Protein AF-A0A2G9U1S1-F1 (afdb_monomer_lite)

Sequence (295 aa):
YRGLELTNGLRVLLVSDPTTDRAAAAMDVNVGSLMDPWEIQGLAHFCEHMLFLGTEKYPLENEFYKVQTIESELSKYLNDDTWRLMQVMRYLSKPGHDYGKFNIGSKKCLLDDGRRTGNELRQALLEFHNNWYSSNVMSLCIVGPESLDVMESLLKASDFGNIEDKGVERKEWLESPYGKEQLGKRVEVVPVEDARKLIVIFPIPDLWAEYKSSPLRYIYRIMEIVRMLTPQNMFYIVLAKKYTGQEGNILEPVYGTEVRIRDIEDDALTEDVSNAELAGLYCDITGTDSGVVLE

Structure (mmCIF, N/CA/C/O backbone):
data_AF-A0A2G9U1S1-F1
#
_entry.id   AF-A0A2G9U1S1-F1
#
loop_
_atom_site.group_PDB
_atom_site.id
_atom_site.type_symbol
_atom_site.label_atom_id
_atom_site.label_alt_id
_atom_site.label_comp_id
_atom_site.label_asym_id
_atom_site.label_entity_id
_atom_site.label_seq_id
_atom_site.pdbx_PDB_ins_code
_atom_site.Cartn_x
_atom_site.Cartn_y
_atom_site.Cartn_z
_atom_site.occupancy
_atom_site.B_iso_or_equiv
_atom_site.auth_seq_id
_atom_site.auth_comp_id
_atom_site.auth_asym_id
_atom_site.auth_atom_id
_atom_site.pdbx_PDB_model_num
ATOM 1 N N . TYR A 1 1 ? 1.310 -0.111 -29.066 1.00 97.75 1 TYR A N 1
ATOM 2 C CA . TYR A 1 1 ? 1.600 -0.860 -27.829 1.00 97.75 1 TYR A CA 1
ATOM 3 C C . TYR A 1 1 ? 2.279 -2.178 -28.161 1.00 97.75 1 TYR A C 1
ATOM 5 O O . TYR A 1 1 ? 1.935 -2.769 -29.181 1.00 97.75 1 TYR A O 1
ATOM 13 N N . ARG A 1 2 ? 3.206 -2.643 -27.317 1.00 98.44 2 ARG A N 1
ATOM 14 C CA . ARG A 1 2 ? 3.807 -3.987 -27.372 1.00 98.44 2 ARG A CA 1
ATOM 15 C C . ARG A 1 2 ? 4.046 -4.486 -25.946 1.00 98.44 2 ARG A C 1
ATOM 17 O O . ARG A 1 2 ? 4.718 -3.802 -25.184 1.00 98.44 2 ARG A O 1
ATOM 24 N N . GLY A 1 3 ? 3.472 -5.634 -25.594 1.00 98.31 3 GLY A N 1
ATOM 25 C CA . GLY A 1 3 ? 3.750 -6.323 -24.332 1.00 98.31 3 GLY A CA 1
ATOM 26 C C . GLY A 1 3 ? 4.882 -7.330 -24.518 1.00 98.31 3 GLY A C 1
ATOM 27 O O . GLY A 1 3 ? 4.909 -8.017 -25.539 1.00 98.31 3 GLY A O 1
ATOM 28 N N . LEU A 1 4 ? 5.807 -7.389 -23.565 1.00 97.06 4 LEU A N 1
ATOM 29 C CA . LEU A 1 4 ? 6.979 -8.262 -23.574 1.00 97.06 4 LEU A CA 1
ATOM 30 C C . LEU A 1 4 ? 7.186 -8.870 -22.183 1.00 97.06 4 LEU A C 1
ATOM 32 O O . LEU A 1 4 ? 6.806 -8.276 -21.175 1.00 97.06 4 LEU A O 1
ATOM 36 N N . GLU A 1 5 ? 7.848 -10.017 -22.137 1.00 97.81 5 GLU A N 1
ATOM 37 C CA . GLU A 1 5 ? 8.425 -10.581 -20.919 1.00 97.81 5 GLU A CA 1
ATOM 38 C C . GLU A 1 5 ? 9.903 -10.851 -21.204 1.00 97.81 5 GLU A C 1
ATOM 40 O O . GLU A 1 5 ? 10.241 -11.486 -22.208 1.00 97.81 5 GLU A O 1
ATOM 45 N N . LEU A 1 6 ? 10.789 -10.278 -20.391 1.00 97.56 6 LEU A N 1
ATOM 46 C CA . LEU A 1 6 ? 12.227 -10.493 -20.521 1.00 97.56 6 LEU A CA 1
ATOM 47 C C . LEU A 1 6 ? 12.612 -11.879 -19.987 1.00 97.56 6 LEU A C 1
ATOM 49 O O . LEU A 1 6 ? 11.860 -12.517 -19.257 1.00 97.56 6 LEU A O 1
ATOM 53 N N . THR A 1 7 ? 13.821 -12.344 -20.306 1.00 96.38 7 THR A N 1
ATOM 54 C CA . THR A 1 7 ? 14.308 -13.664 -19.861 1.00 96.38 7 THR A CA 1
ATOM 55 C C . THR A 1 7 ? 14.447 -13.795 -18.343 1.00 96.38 7 THR A C 1
ATOM 57 O O . THR A 1 7 ? 14.524 -14.913 -17.851 1.00 96.38 7 THR A O 1
ATOM 60 N N . ASN A 1 8 ? 14.486 -12.677 -17.613 1.00 97.25 8 ASN A N 1
ATOM 61 C CA . ASN A 1 8 ? 14.469 -12.620 -16.149 1.00 97.25 8 ASN A CA 1
ATOM 62 C C . ASN A 1 8 ? 13.042 -12.480 -15.568 1.00 97.25 8 ASN A C 1
ATOM 64 O O . ASN A 1 8 ? 12.892 -12.117 -14.408 1.00 97.25 8 ASN A O 1
ATOM 68 N N . GLY A 1 9 ? 11.983 -12.677 -16.358 1.00 97.12 9 GLY A N 1
ATOM 69 C CA . GLY A 1 9 ? 10.591 -12.598 -15.892 1.00 97.12 9 GLY A CA 1
ATOM 70 C C . GLY A 1 9 ? 10.036 -11.178 -15.712 1.00 97.12 9 GLY A C 1
ATOM 71 O O . GLY A 1 9 ? 8.874 -11.018 -15.336 1.00 97.12 9 GLY A O 1
ATOM 72 N N . LEU A 1 10 ? 10.819 -10.128 -16.006 1.00 98.38 10 LEU A N 1
ATOM 73 C CA . LEU A 1 10 ? 10.326 -8.749 -15.978 1.00 98.38 10 LEU A CA 1
ATOM 74 C C . LEU A 1 10 ? 9.274 -8.538 -17.075 1.00 98.38 10 LEU A C 1
ATOM 76 O O . LEU A 1 10 ? 9.559 -8.679 -18.269 1.00 98.38 10 LEU A O 1
ATOM 80 N N . ARG A 1 11 ? 8.070 -8.124 -16.673 1.00 98.56 11 ARG A N 1
ATOM 81 C CA . ARG A 1 11 ? 6.969 -7.795 -17.590 1.00 98.56 11 ARG A CA 1
ATOM 82 C C . ARG A 1 11 ? 7.106 -6.356 -18.070 1.00 98.56 11 ARG A C 1
ATOM 84 O O . ARG A 1 11 ? 7.259 -5.453 -17.252 1.00 98.56 11 ARG A O 1
ATOM 91 N N . VAL A 1 12 ? 7.020 -6.123 -19.378 1.00 98.69 12 VAL A N 1
ATOM 92 C CA . VAL A 1 12 ? 7.226 -4.799 -19.981 1.00 98.69 12 VAL A CA 1
ATOM 93 C C . VAL A 1 12 ? 6.077 -4.417 -20.914 1.00 98.69 12 VAL A C 1
ATOM 95 O O . VAL A 1 12 ? 5.626 -5.226 -21.724 1.00 98.69 12 VAL A O 1
ATOM 98 N N . LEU A 1 13 ? 5.637 -3.161 -20.849 1.00 98.75 13 LEU A N 1
ATOM 99 C CA . LEU A 1 13 ? 4.731 -2.538 -21.810 1.00 98.75 13 LEU A CA 1
ATOM 100 C C . LEU A 1 13 ? 5.435 -1.374 -22.518 1.00 98.75 13 LEU A C 1
ATOM 102 O O . LEU A 1 13 ? 5.817 -0.392 -21.891 1.00 98.75 13 LEU A O 1
ATOM 106 N N . LEU A 1 14 ? 5.565 -1.466 -23.840 1.00 98.75 14 LEU A N 1
ATOM 107 C CA . LEU A 1 14 ? 6.070 -0.389 -24.690 1.00 98.75 14 LEU A CA 1
ATOM 108 C C . LEU A 1 14 ? 4.909 0.360 -25.350 1.00 98.75 14 LEU A C 1
ATOM 110 O O . LEU A 1 14 ? 4.017 -0.250 -25.959 1.00 98.75 14 LEU A O 1
ATOM 114 N N . VAL A 1 15 ? 4.945 1.686 -25.283 1.00 98.62 15 VAL A N 1
ATOM 115 C CA . VAL A 1 15 ? 3.925 2.594 -25.811 1.00 98.62 15 VAL A CA 1
ATOM 116 C C . VAL A 1 15 ? 4.583 3.599 -26.756 1.00 98.62 15 VAL A C 1
ATOM 118 O O . VAL A 1 15 ? 5.160 4.591 -26.329 1.00 98.62 15 VAL A O 1
ATOM 121 N N . SER A 1 16 ? 4.478 3.334 -28.058 1.00 98.56 16 SER A N 1
ATOM 122 C CA . SER A 1 16 ? 4.864 4.286 -29.101 1.00 98.56 16 SER A CA 1
ATOM 123 C C . SER A 1 16 ? 3.742 5.303 -29.296 1.00 98.56 16 SER A C 1
ATOM 125 O O . SER A 1 16 ? 2.638 4.927 -29.700 1.00 98.56 16 SER A O 1
ATOM 127 N N . ASP A 1 17 ? 4.039 6.562 -28.994 1.00 98.25 17 ASP A N 1
ATOM 128 C CA . ASP A 1 17 ? 3.196 7.726 -29.249 1.00 98.25 17 ASP A CA 1
ATOM 129 C C . ASP A 1 17 ? 4.019 8.780 -30.006 1.00 98.25 17 ASP A C 1
ATOM 131 O O . ASP A 1 17 ? 4.659 9.623 -29.379 1.00 98.25 17 ASP A O 1
ATOM 135 N N . PRO A 1 18 ? 4.009 8.774 -31.354 1.00 97.81 18 PRO A N 1
ATOM 136 C CA . PRO A 1 18 ? 4.788 9.713 -32.167 1.00 97.81 18 PRO A CA 1
ATOM 137 C C . PRO A 1 18 ? 4.438 11.193 -31.964 1.00 97.81 18 PRO A C 1
ATOM 139 O O . PRO A 1 18 ? 5.132 12.054 -32.499 1.00 97.81 18 PRO A O 1
ATOM 142 N N . THR A 1 19 ? 3.343 11.492 -31.258 1.00 98.00 19 THR A N 1
ATOM 143 C CA . THR A 1 19 ? 2.889 12.858 -30.979 1.00 98.00 19 THR A CA 1
ATOM 144 C C . THR A 1 19 ? 3.286 13.357 -29.593 1.00 98.00 19 THR A C 1
ATOM 146 O O . THR A 1 19 ? 3.059 14.527 -29.298 1.00 98.00 19 THR A O 1
ATOM 149 N N . THR A 1 20 ? 3.885 12.509 -28.747 1.00 97.06 20 THR A N 1
ATOM 150 C CA . THR A 1 20 ? 4.312 12.929 -27.410 1.00 97.06 20 THR A CA 1
ATOM 151 C C . THR A 1 20 ? 5.531 13.848 -27.463 1.00 97.06 20 THR A C 1
ATOM 153 O O . THR A 1 20 ? 6.541 13.544 -28.098 1.00 97.06 20 THR A O 1
ATOM 156 N N . ASP A 1 21 ? 5.476 14.939 -26.701 1.00 96.88 21 ASP A N 1
ATOM 157 C CA . ASP A 1 21 ? 6.618 15.836 -26.493 1.00 96.88 21 ASP A CA 1
ATOM 158 C C . ASP A 1 21 ? 7.601 15.303 -25.435 1.00 96.88 21 ASP A C 1
ATOM 160 O O . ASP A 1 21 ? 8.701 15.836 -25.267 1.00 96.88 21 ASP A O 1
ATOM 164 N N . ARG A 1 22 ? 7.201 14.284 -24.658 1.00 96.62 22 ARG A N 1
ATOM 165 C CA . ARG A 1 22 ? 7.998 13.722 -23.559 1.00 96.62 22 ARG A CA 1
ATOM 166 C C . ARG A 1 22 ? 7.936 12.201 -23.546 1.00 96.62 22 ARG A C 1
ATOM 168 O O . ARG A 1 22 ? 6.857 11.612 -23.592 1.00 96.62 22 ARG A O 1
ATOM 175 N N . ALA A 1 23 ? 9.100 11.577 -23.408 1.00 97.38 23 ALA A N 1
ATOM 176 C CA . ALA A 1 23 ? 9.195 10.174 -23.035 1.00 97.38 23 ALA A CA 1
ATOM 177 C C . ALA A 1 23 ? 9.054 10.016 -21.512 1.00 97.38 23 ALA A C 1
ATOM 179 O O . ALA A 1 23 ? 9.398 10.921 -20.747 1.00 97.38 23 ALA A O 1
ATOM 180 N N . ALA A 1 24 ? 8.558 8.862 -21.074 1.00 97.94 24 ALA A N 1
ATOM 181 C CA . ALA A 1 24 ? 8.406 8.517 -19.668 1.00 97.94 24 ALA A CA 1
ATOM 182 C C . ALA A 1 24 ? 8.622 7.017 -19.455 1.00 97.94 24 ALA A C 1
ATOM 184 O O . ALA A 1 24 ? 8.356 6.206 -20.342 1.00 97.94 24 ALA A O 1
ATOM 185 N N . ALA A 1 25 ? 9.066 6.646 -18.258 1.00 97.06 25 ALA A N 1
ATOM 186 C CA . ALA A 1 25 ? 9.123 5.261 -17.824 1.00 97.06 25 ALA A CA 1
ATOM 187 C C . ALA A 1 25 ? 8.639 5.148 -16.377 1.00 97.06 25 ALA A C 1
ATOM 189 O O . ALA A 1 25 ? 8.859 6.057 -15.578 1.00 97.06 25 ALA A O 1
ATOM 190 N N . ALA A 1 26 ? 7.991 4.034 -16.052 1.00 98.00 26 ALA A N 1
ATOM 191 C CA . ALA A 1 26 ? 7.550 3.709 -14.702 1.00 98.00 26 ALA A CA 1
ATOM 192 C C . ALA A 1 26 ? 7.841 2.236 -14.412 1.00 98.00 26 ALA A C 1
ATOM 194 O O . ALA A 1 26 ? 7.504 1.375 -15.225 1.00 98.00 26 ALA A O 1
ATOM 195 N N . MET A 1 27 ? 8.461 1.966 -13.266 1.00 97.31 27 MET A N 1
ATOM 196 C CA . MET A 1 27 ? 8.686 0.620 -12.748 1.00 97.31 27 MET A CA 1
ATOM 197 C C . MET A 1 27 ? 7.819 0.433 -11.508 1.00 97.31 27 MET A C 1
ATOM 199 O O . MET A 1 27 ? 7.875 1.246 -10.591 1.00 97.31 27 MET A O 1
ATOM 203 N N . ASP A 1 28 ? 7.053 -0.644 -11.494 1.00 97.81 28 ASP A N 1
ATOM 204 C CA . ASP A 1 28 ? 6.314 -1.130 -10.338 1.00 97.81 28 ASP A CA 1
ATOM 205 C C . ASP A 1 28 ? 7.032 -2.355 -9.769 1.00 97.81 28 ASP A C 1
ATOM 207 O O . ASP A 1 28 ? 7.461 -3.230 -10.526 1.00 97.81 28 ASP A O 1
ATOM 211 N N . VAL A 1 29 ? 7.157 -2.415 -8.446 1.00 96.62 29 VAL A N 1
ATOM 212 C CA . VAL A 1 29 ? 7.606 -3.602 -7.716 1.00 96.62 29 VAL A CA 1
ATOM 213 C C . VAL A 1 29 ? 6.425 -4.037 -6.867 1.00 96.62 29 VAL A C 1
ATOM 215 O O . VAL A 1 29 ? 5.983 -3.270 -6.017 1.00 96.62 29 VAL A O 1
ATOM 218 N N . ASN A 1 30 ? 5.910 -5.250 -7.072 1.00 95.12 30 ASN A N 1
ATOM 219 C CA . ASN A 1 30 ? 4.732 -5.739 -6.353 1.00 95.12 30 ASN A CA 1
ATOM 220 C C . ASN A 1 30 ? 5.075 -6.185 -4.915 1.00 95.12 30 ASN A C 1
ATOM 222 O O . ASN A 1 30 ? 4.904 -7.348 -4.543 1.00 95.12 30 ASN A O 1
ATOM 226 N N . VAL A 1 31 ? 5.636 -5.252 -4.145 1.00 93.94 31 VAL A N 1
ATOM 227 C CA . VAL A 1 31 ? 6.036 -5.336 -2.741 1.00 93.94 31 VAL A CA 1
ATOM 228 C C . VAL A 1 31 ? 5.862 -3.944 -2.136 1.00 93.94 31 VAL A C 1
ATOM 230 O O . VAL A 1 31 ? 6.283 -2.952 -2.720 1.00 93.94 31 VAL A O 1
ATOM 233 N N . GLY A 1 32 ? 5.293 -3.868 -0.935 1.00 93.94 32 GLY A N 1
ATOM 234 C CA . GLY A 1 32 ? 5.107 -2.603 -0.227 1.00 93.94 32 GLY A CA 1
ATOM 235 C C . GLY A 1 32 ? 5.190 -2.757 1.287 1.00 93.94 32 GLY A C 1
ATOM 236 O O . GLY A 1 32 ? 5.717 -3.743 1.800 1.00 93.94 32 GLY A O 1
ATOM 237 N N . SER A 1 33 ? 4.619 -1.791 2.001 1.00 94.12 33 SER A N 1
ATOM 238 C CA . SER A 1 33 ? 4.678 -1.681 3.468 1.00 94.12 33 SER A CA 1
ATOM 239 C C . SER A 1 33 ? 4.096 -2.871 4.236 1.00 94.12 33 SER A C 1
ATOM 241 O O . SER A 1 33 ? 4.505 -3.140 5.363 1.00 94.12 33 SER A O 1
ATOM 243 N N . LEU A 1 34 ? 3.190 -3.654 3.640 1.00 93.94 34 LEU A N 1
ATOM 244 C CA . LEU A 1 34 ? 2.709 -4.894 4.264 1.00 93.94 34 LEU A CA 1
ATOM 245 C C . LEU A 1 34 ? 3.839 -5.921 4.469 1.00 93.94 34 LEU A C 1
ATOM 247 O O . LEU A 1 34 ? 3.743 -6.774 5.354 1.00 93.94 34 LEU A O 1
ATOM 251 N N . MET A 1 35 ? 4.928 -5.808 3.703 1.00 94.19 35 MET A N 1
ATOM 252 C CA . MET A 1 35 ? 6.120 -6.653 3.807 1.00 94.19 35 MET A CA 1
ATOM 253 C C . MET A 1 35 ? 7.186 -6.084 4.747 1.00 94.19 35 MET A C 1
ATOM 255 O O . MET A 1 35 ? 8.230 -6.714 4.926 1.00 94.19 35 MET A O 1
ATOM 259 N N . ASP A 1 36 ? 6.931 -4.935 5.379 1.00 93.94 36 ASP A N 1
ATOM 260 C CA . ASP A 1 36 ? 7.837 -4.381 6.381 1.00 93.94 36 ASP A CA 1
ATOM 261 C C . ASP A 1 36 ? 7.988 -5.348 7.566 1.00 93.94 36 ASP A C 1
ATOM 263 O O . ASP A 1 36 ? 7.000 -5.949 8.008 1.00 93.94 36 ASP A O 1
ATOM 267 N N . PRO A 1 37 ? 9.195 -5.506 8.130 1.00 92.62 37 PRO A N 1
ATOM 268 C CA . PRO A 1 37 ? 9.363 -6.162 9.421 1.00 92.62 37 PRO A CA 1
ATOM 269 C C . PRO A 1 37 ? 8.537 -5.449 10.499 1.00 92.62 37 PRO A C 1
ATOM 271 O O . PRO A 1 37 ? 8.472 -4.219 10.526 1.00 92.62 37 PRO A O 1
ATOM 274 N N . TRP A 1 38 ? 7.928 -6.198 11.423 1.00 90.56 38 TRP A N 1
ATOM 275 C CA . TRP A 1 38 ? 7.133 -5.604 12.510 1.00 90.56 38 TRP A CA 1
ATOM 276 C C . TRP A 1 38 ? 7.969 -4.685 13.407 1.00 90.56 38 TRP A C 1
ATOM 278 O O . TRP A 1 38 ? 7.441 -3.729 13.971 1.00 90.56 38 TRP A O 1
ATOM 288 N N . GLU A 1 39 ? 9.270 -4.956 13.489 1.00 89.00 39 GLU A N 1
ATOM 289 C CA . GLU A 1 39 ? 10.269 -4.213 14.249 1.00 89.00 39 GLU A CA 1
ATOM 290 C C . GLU A 1 39 ? 10.768 -2.949 13.528 1.00 89.00 39 GLU A C 1
ATOM 292 O O . GLU A 1 39 ? 11.461 -2.143 14.145 1.00 89.00 39 GLU A O 1
ATOM 297 N N . ILE A 1 40 ? 10.469 -2.781 12.230 1.00 90.31 40 ILE A N 1
ATOM 298 C CA . ILE A 1 40 ? 10.877 -1.616 11.427 1.00 90.31 40 ILE A CA 1
ATOM 299 C C . ILE A 1 40 ? 9.781 -1.239 10.421 1.00 90.31 40 ILE A C 1
ATOM 301 O O . ILE A 1 40 ? 9.884 -1.464 9.213 1.00 90.31 40 ILE A O 1
ATOM 305 N N . GLN A 1 41 ? 8.712 -0.643 10.921 1.00 92.25 41 GLN A N 1
ATOM 306 C CA . GLN A 1 41 ? 7.609 -0.207 10.068 1.00 92.25 41 GLN A CA 1
ATOM 307 C C . GLN A 1 41 ? 7.985 1.068 9.290 1.00 92.25 41 GLN A C 1
ATOM 309 O O . GLN A 1 41 ? 8.606 1.982 9.845 1.00 92.25 41 GLN A O 1
ATOM 314 N N . GLY A 1 42 ? 7.635 1.112 8.002 1.00 92.62 42 GLY A N 1
ATOM 315 C CA . GLY A 1 42 ? 8.015 2.158 7.049 1.00 92.62 42 GLY A CA 1
ATOM 316 C C . GLY A 1 42 ? 9.306 1.884 6.274 1.00 92.62 42 GLY A C 1
ATOM 317 O O . GLY A 1 42 ? 9.833 2.792 5.629 1.00 92.62 42 GLY A O 1
ATOM 318 N N . LEU A 1 43 ? 9.851 0.663 6.330 1.00 93.25 43 LEU A N 1
ATOM 319 C CA . LEU A 1 43 ? 11.106 0.323 5.655 1.00 93.25 43 LEU A CA 1
ATOM 320 C C . LEU A 1 43 ? 10.965 0.319 4.128 1.00 93.25 43 LEU A C 1
ATOM 322 O O . LEU A 1 43 ? 11.869 0.799 3.449 1.00 93.25 43 LEU A O 1
ATOM 326 N N . ALA A 1 44 ? 9.843 -0.161 3.587 1.00 95.00 44 ALA A N 1
ATOM 327 C CA . ALA A 1 44 ? 9.543 -0.119 2.158 1.00 95.00 44 ALA A CA 1
ATOM 328 C C . ALA A 1 44 ? 9.516 1.323 1.636 1.00 95.00 44 ALA A C 1
ATOM 330 O O . ALA A 1 44 ? 10.181 1.641 0.650 1.00 95.00 44 ALA A O 1
ATOM 331 N N . HIS A 1 45 ? 8.812 2.204 2.350 1.00 94.19 45 HIS A N 1
ATOM 332 C CA . HIS A 1 45 ? 8.749 3.629 2.035 1.00 94.19 45 HIS A CA 1
ATOM 333 C C . HIS A 1 45 ? 10.133 4.286 2.158 1.00 94.19 45 HIS A C 1
ATOM 335 O O . HIS A 1 45 ? 10.571 5.012 1.269 1.00 94.19 45 HIS A O 1
ATOM 341 N N . PHE A 1 46 ? 10.900 3.970 3.205 1.00 92.06 46 PHE A N 1
ATOM 342 C CA . PHE A 1 46 ? 12.268 4.476 3.323 1.00 92.06 46 PHE A CA 1
ATOM 343 C C . PHE A 1 46 ? 13.182 3.971 2.199 1.00 92.06 46 PHE A C 1
ATOM 345 O O . PHE A 1 46 ? 13.991 4.740 1.681 1.00 92.06 46 PHE A O 1
ATOM 352 N N . CYS A 1 47 ? 13.032 2.710 1.783 1.00 93.44 47 CYS A N 1
ATOM 353 C CA . CYS A 1 47 ? 13.766 2.120 0.668 1.00 93.44 47 CYS A CA 1
ATOM 354 C C . CYS A 1 47 ? 13.495 2.873 -0.638 1.00 93.44 47 CYS A C 1
ATOM 356 O O . CYS A 1 47 ? 14.457 3.253 -1.304 1.00 93.44 47 CYS A O 1
ATOM 358 N N . GLU A 1 48 ? 12.232 3.189 -0.942 1.00 93.38 48 GLU A N 1
ATOM 359 C CA . GLU A 1 48 ? 11.849 4.023 -2.090 1.00 93.38 48 GLU A CA 1
ATOM 360 C C . GLU A 1 48 ? 12.640 5.342 -2.113 1.00 93.38 48 GLU A C 1
ATOM 362 O O . GLU A 1 48 ? 13.303 5.661 -3.102 1.00 93.38 48 GLU A O 1
ATOM 367 N N . HIS A 1 49 ? 12.673 6.073 -0.993 1.00 90.25 49 HIS A N 1
ATOM 368 C CA . HIS A 1 49 ? 13.431 7.326 -0.881 1.00 90.25 49 HIS A CA 1
ATOM 369 C C . HIS A 1 49 ? 14.939 7.146 -1.093 1.00 90.25 49 HIS A C 1
ATOM 371 O O . HIS A 1 49 ? 15.606 8.078 -1.570 1.00 90.25 49 HIS A O 1
ATOM 377 N N . MET A 1 50 ? 15.500 6.000 -0.691 1.00 89.38 50 MET A N 1
ATOM 378 C CA . MET A 1 50 ? 16.935 5.721 -0.810 1.00 89.38 50 MET A CA 1
ATOM 379 C C . MET A 1 50 ? 17.355 5.411 -2.246 1.00 89.38 50 MET A C 1
ATOM 381 O O . MET A 1 50 ? 18.482 5.735 -2.611 1.00 89.38 50 MET A O 1
ATOM 385 N N . LEU A 1 51 ? 16.467 4.869 -3.086 1.00 90.56 51 LEU A N 1
ATOM 386 C CA . LEU A 1 51 ? 16.780 4.571 -4.493 1.00 90.56 51 LEU A CA 1
ATOM 387 C C . LEU A 1 51 ? 17.144 5.824 -5.307 1.00 90.56 51 LEU A C 1
ATOM 389 O O . LEU A 1 51 ? 17.850 5.735 -6.309 1.00 90.56 51 LEU A O 1
ATOM 393 N N . PHE A 1 52 ? 16.725 7.007 -4.850 1.00 88.50 52 PHE A N 1
ATOM 394 C CA . PHE A 1 52 ? 17.052 8.294 -5.470 1.00 88.50 52 PHE A CA 1
ATOM 395 C C . PHE A 1 52 ? 18.356 8.927 -4.959 1.00 88.50 52 PHE A C 1
ATOM 397 O O . PHE A 1 52 ? 18.683 10.044 -5.356 1.00 88.50 52 PHE A O 1
ATOM 404 N N . LEU A 1 53 ? 19.093 8.263 -4.062 1.00 86.50 53 LEU A N 1
ATOM 405 C CA . LEU A 1 53 ? 20.320 8.794 -3.450 1.00 86.50 53 LEU A CA 1
ATOM 406 C C . LEU A 1 53 ? 21.615 8.253 -4.060 1.00 86.50 53 LEU A C 1
ATOM 408 O O . LEU A 1 53 ? 22.686 8.367 -3.472 1.00 86.50 53 LEU A O 1
ATOM 412 N N . GLY A 1 54 ? 21.524 7.736 -5.278 1.00 85.31 54 GLY A N 1
ATOM 413 C CA . GLY A 1 54 ? 22.669 7.272 -6.039 1.00 85.31 54 GLY A CA 1
ATOM 414 C C . GLY A 1 54 ? 22.755 5.755 -6.091 1.00 85.31 54 GLY A C 1
ATOM 415 O O . GLY A 1 54 ? 22.158 5.020 -5.310 1.00 85.31 54 GLY A O 1
ATOM 416 N N . THR A 1 55 ? 23.503 5.296 -7.080 1.00 89.31 55 THR A N 1
ATOM 417 C CA . THR A 1 55 ? 23.748 3.883 -7.372 1.00 89.31 55 THR A CA 1
ATOM 418 C C . THR A 1 55 ? 25.245 3.676 -7.560 1.00 89.31 55 THR A C 1
ATOM 420 O O . THR A 1 55 ? 25.993 4.645 -7.661 1.00 89.31 55 THR A O 1
ATOM 423 N N . GLU A 1 56 ? 25.703 2.430 -7.670 1.00 88.44 56 GLU A N 1
ATOM 424 C CA . GLU A 1 56 ? 27.112 2.148 -7.982 1.00 88.44 56 GLU A CA 1
ATOM 425 C C . GLU A 1 56 ? 27.562 2.812 -9.299 1.00 88.44 56 GLU A C 1
ATOM 427 O O . GLU A 1 56 ? 28.644 3.388 -9.374 1.00 88.44 56 GLU A O 1
ATOM 432 N N . LYS A 1 57 ? 26.698 2.797 -10.325 1.00 88.81 57 LYS A N 1
ATOM 433 C CA . LYS A 1 57 ? 26.962 3.403 -11.642 1.00 88.81 57 LYS A CA 1
ATOM 434 C C . LYS A 1 57 ? 26.864 4.934 -11.628 1.00 88.81 57 LYS A C 1
ATOM 436 O O . LYS A 1 57 ? 27.539 5.596 -12.413 1.00 88.81 57 LYS A O 1
ATOM 441 N N . TYR A 1 58 ? 26.026 5.487 -10.752 1.00 87.25 58 TYR A N 1
ATOM 442 C CA . TYR A 1 58 ? 25.775 6.923 -10.619 1.00 87.25 58 TYR A CA 1
ATOM 443 C C . TYR A 1 58 ? 25.789 7.325 -9.136 1.00 87.25 58 TYR A C 1
ATOM 445 O O . TYR A 1 58 ? 24.717 7.504 -8.546 1.00 87.25 58 TYR A O 1
ATOM 453 N N . PRO A 1 59 ? 26.972 7.420 -8.503 1.00 85.81 59 PRO A N 1
ATOM 454 C CA . PRO A 1 59 ? 27.070 7.790 -7.097 1.00 85.81 59 PRO A CA 1
ATOM 455 C C . PRO A 1 59 ? 26.689 9.264 -6.909 1.00 85.81 59 PRO A C 1
ATOM 457 O O . PRO A 1 59 ? 27.047 10.114 -7.725 1.00 85.81 59 PRO A O 1
ATOM 460 N N . LEU A 1 60 ? 25.974 9.574 -5.827 1.00 80.06 60 LEU A N 1
ATOM 461 C CA . LEU A 1 60 ? 25.683 10.947 -5.415 1.00 80.06 60 LEU A CA 1
ATOM 462 C C . LEU A 1 60 ? 26.376 11.234 -4.081 1.00 80.06 60 LEU A C 1
ATOM 464 O O . LEU A 1 60 ? 26.214 10.496 -3.114 1.00 80.06 60 LEU A O 1
ATOM 468 N N . GLU A 1 61 ? 27.127 12.331 -4.018 1.00 55.81 61 GLU A N 1
ATOM 469 C CA . GLU A 1 61 ? 27.731 12.833 -2.782 1.00 55.81 61 GLU A CA 1
ATOM 470 C C . GLU A 1 61 ? 26.709 13.698 -2.031 1.00 55.81 61 GLU A C 1
ATOM 472 O O . GLU A 1 61 ? 26.695 14.916 -2.171 1.00 55.81 61 GLU A O 1
ATOM 477 N N . ASN A 1 62 ? 25.798 13.073 -1.283 1.00 56.12 62 ASN A N 1
ATOM 478 C CA . ASN A 1 62 ? 25.065 13.715 -0.184 1.00 56.12 62 ASN A CA 1
ATOM 479 C C . ASN A 1 62 ? 24.476 12.629 0.719 1.00 56.12 62 ASN A C 1
ATOM 481 O O . ASN A 1 62 ? 23.299 12.269 0.637 1.00 56.12 62 ASN A O 1
ATOM 485 N N . GLU A 1 63 ? 25.336 12.077 1.570 1.00 52.00 63 GLU A N 1
ATOM 486 C CA . GLU A 1 63 ? 24.924 11.153 2.615 1.00 52.00 63 GLU A CA 1
ATOM 487 C C . GLU A 1 63 ? 24.319 11.921 3.802 1.00 52.00 63 GLU A C 1
ATOM 489 O O . GLU A 1 63 ? 24.853 12.935 4.244 1.00 52.00 63 GLU A O 1
ATOM 494 N N . PHE A 1 64 ? 23.232 11.364 4.343 1.00 53.72 64 PHE A N 1
ATOM 495 C CA . PHE A 1 64 ? 22.528 11.752 5.573 1.00 53.72 64 PHE A CA 1
ATOM 496 C C . PHE A 1 64 ? 21.674 13.031 5.536 1.00 53.72 64 PHE A C 1
ATOM 498 O O . PHE A 1 64 ? 22.188 14.135 5.526 1.00 53.72 64 PHE A O 1
ATOM 505 N N . TYR A 1 65 ? 20.343 12.837 5.569 1.00 60.31 65 TYR A N 1
ATOM 506 C CA . TYR A 1 65 ? 19.325 13.477 6.447 1.00 60.31 65 TYR A CA 1
ATOM 507 C C . TYR A 1 65 ? 17.889 13.175 5.944 1.00 60.31 65 TYR A C 1
ATOM 509 O O . TYR A 1 65 ? 17.038 14.056 5.878 1.00 60.31 65 TYR A O 1
ATOM 517 N N . LYS A 1 66 ? 17.579 11.921 5.568 1.00 66.12 66 LYS A N 1
ATOM 518 C CA . LYS A 1 66 ? 16.251 11.561 5.019 1.00 66.12 66 LYS A CA 1
ATOM 519 C C . LYS A 1 66 ? 15.284 10.883 5.986 1.00 66.12 66 LYS A C 1
ATOM 521 O O . LYS A 1 66 ? 14.090 10.874 5.712 1.00 66.12 66 LYS A O 1
ATOM 526 N N . VAL A 1 67 ? 15.740 10.418 7.152 1.00 70.69 67 VAL A N 1
ATOM 527 C CA . VAL A 1 67 ? 14.787 10.102 8.234 1.00 70.69 67 VAL A CA 1
ATOM 528 C C . VAL A 1 67 ? 13.990 11.365 8.598 1.00 70.69 67 VAL A C 1
ATOM 530 O O . VAL A 1 67 ? 12.793 11.282 8.840 1.00 70.69 67 VAL A O 1
ATOM 533 N N . GLN A 1 68 ? 14.605 12.553 8.509 1.00 77.94 68 GLN A N 1
ATOM 534 C CA . GLN A 1 68 ? 13.895 13.835 8.589 1.00 77.94 68 GLN A CA 1
ATOM 535 C C . GLN A 1 68 ? 12.853 14.040 7.481 1.00 77.94 68 GLN A C 1
ATOM 537 O O . GLN A 1 68 ? 11.840 14.680 7.744 1.00 77.94 68 GLN A O 1
ATOM 542 N N . THR A 1 69 ? 13.071 13.533 6.264 1.00 81.81 69 THR A N 1
ATOM 543 C CA . THR A 1 69 ? 12.082 13.630 5.178 1.00 81.81 69 THR A CA 1
ATOM 544 C C . THR A 1 69 ? 10.832 12.832 5.530 1.00 81.81 69 THR A C 1
ATOM 546 O O . THR A 1 69 ? 9.744 13.402 5.496 1.00 81.81 69 THR A O 1
ATOM 549 N N . ILE A 1 70 ? 10.994 11.588 5.992 1.00 84.56 70 ILE A N 1
ATOM 550 C CA . ILE A 1 70 ? 9.875 10.767 6.482 1.00 84.56 70 ILE A CA 1
ATOM 551 C C . ILE A 1 70 ? 9.178 11.445 7.662 1.00 84.56 70 ILE A C 1
ATOM 553 O O . ILE A 1 70 ? 7.958 11.565 7.677 1.00 84.56 70 ILE A O 1
ATOM 557 N N . GLU A 1 71 ? 9.939 11.972 8.622 1.00 85.81 71 GLU A N 1
ATOM 558 C CA . GLU A 1 71 ? 9.372 12.691 9.767 1.00 85.81 71 GLU A CA 1
ATOM 559 C C . GLU A 1 71 ? 8.578 13.939 9.334 1.00 85.81 71 GLU A C 1
ATOM 561 O O . GLU A 1 71 ? 7.532 14.264 9.902 1.00 85.81 71 GLU A O 1
ATOM 566 N N . SER A 1 72 ? 9.046 14.634 8.293 1.00 85.88 72 SER A N 1
ATOM 567 C CA . SER A 1 72 ? 8.360 15.797 7.728 1.00 85.88 72 SER A CA 1
ATOM 568 C C . SER A 1 72 ? 7.073 15.414 6.998 1.00 85.88 72 SER A C 1
ATOM 570 O O . SER A 1 72 ? 6.114 16.179 7.031 1.00 85.88 72 SER A O 1
ATOM 572 N N . GLU A 1 73 ? 7.028 14.241 6.362 1.00 85.62 73 GLU A N 1
ATOM 573 C CA . GLU A 1 73 ? 5.825 13.694 5.728 1.00 85.62 73 GLU A CA 1
ATOM 574 C C . GLU A 1 73 ? 4.807 13.254 6.777 1.00 85.62 73 GLU A C 1
ATOM 576 O O . GLU A 1 73 ? 3.666 13.707 6.730 1.00 85.62 73 GLU A O 1
ATOM 581 N N . LEU A 1 74 ? 5.239 12.501 7.792 1.00 87.50 74 LEU A N 1
ATOM 582 C CA . LEU A 1 74 ? 4.415 12.154 8.951 1.00 87.50 74 LEU A CA 1
ATOM 583 C C . LEU A 1 74 ? 3.782 13.402 9.582 1.00 87.50 74 LEU A C 1
ATOM 585 O O . LEU A 1 74 ? 2.581 13.432 9.851 1.00 87.50 74 LEU A O 1
ATOM 589 N N . SER A 1 75 ? 4.572 14.467 9.740 1.00 87.38 75 SER A N 1
ATOM 590 C CA . SER A 1 75 ? 4.102 15.728 10.316 1.00 87.38 75 SER A CA 1
ATOM 591 C C . SER A 1 75 ? 3.007 16.407 9.487 1.00 87.38 75 SER A C 1
ATOM 593 O O . SER A 1 75 ? 2.133 17.060 10.056 1.00 87.38 75 SER A O 1
ATOM 595 N N . LYS A 1 76 ? 3.021 16.256 8.154 1.00 87.19 76 LYS A N 1
ATOM 596 C CA . LYS A 1 76 ? 1.953 16.777 7.282 1.00 87.19 76 LYS A CA 1
ATOM 597 C C . LYS A 1 76 ? 0.639 16.036 7.522 1.00 87.19 76 LYS A C 1
ATOM 599 O O . LYS A 1 76 ? -0.412 16.666 7.541 1.00 87.19 76 LYS A O 1
ATOM 604 N N . TYR A 1 77 ? 0.708 14.726 7.751 1.00 88.00 77 TYR A N 1
ATOM 605 C CA . TYR A 1 77 ? -0.467 13.869 7.922 1.00 88.00 77 TYR A CA 1
ATOM 606 C C . TYR A 1 77 ? -1.081 13.929 9.326 1.00 88.00 77 TYR A C 1
ATOM 608 O O . TYR A 1 77 ? -2.244 13.573 9.489 1.00 88.00 77 TYR A O 1
ATOM 616 N N . LEU A 1 78 ? -0.358 14.441 10.333 1.00 86.69 78 LEU A N 1
ATOM 617 C CA . LEU A 1 78 ? -0.875 14.598 11.705 1.00 86.69 78 LEU A CA 1
ATOM 618 C C . LEU A 1 78 ? -2.206 15.354 11.779 1.00 86.69 78 LEU A C 1
ATOM 620 O O . LEU A 1 78 ? -3.015 15.060 12.661 1.00 86.69 78 LEU A O 1
ATOM 624 N N . ASN A 1 79 ? -2.419 16.307 10.868 1.00 88.38 79 ASN A N 1
ATOM 625 C CA . ASN A 1 79 ? -3.609 17.153 10.819 1.00 88.38 79 ASN A CA 1
ATOM 626 C C . ASN A 1 79 ? -4.589 16.775 9.692 1.00 88.38 79 ASN A C 1
ATOM 628 O O . ASN A 1 79 ? -5.538 17.516 9.460 1.00 88.38 79 ASN A O 1
ATOM 632 N N . ASP A 1 80 ? -4.368 15.658 8.992 1.00 91.44 80 ASP A N 1
ATOM 633 C CA . ASP A 1 80 ? -5.225 15.198 7.895 1.00 91.44 80 ASP A CA 1
ATOM 634 C C . ASP A 1 80 ? -6.140 14.065 8.377 1.00 91.44 80 ASP A C 1
ATOM 636 O O . ASP A 1 80 ? -5.687 12.958 8.681 1.00 91.44 80 ASP A O 1
ATOM 640 N N . ASP A 1 81 ? -7.446 14.332 8.452 1.00 90.75 81 ASP A N 1
ATOM 641 C CA . ASP A 1 81 ? -8.424 13.358 8.942 1.00 90.75 81 ASP A CA 1
ATOM 642 C C . ASP A 1 81 ? -8.537 12.098 8.073 1.00 90.75 81 ASP A C 1
ATOM 644 O O . ASP A 1 81 ? -8.922 11.051 8.590 1.00 90.75 81 ASP A O 1
ATOM 648 N N . THR A 1 82 ? -8.150 12.149 6.794 1.00 89.75 82 THR A N 1
ATOM 649 C CA . THR A 1 82 ? -8.122 10.969 5.915 1.00 89.75 82 THR A CA 1
ATOM 650 C C . THR A 1 82 ? -7.044 9.995 6.378 1.00 89.75 82 THR A C 1
ATOM 652 O O . THR A 1 82 ? -7.328 8.824 6.629 1.00 89.75 82 THR A O 1
ATOM 655 N N . TRP A 1 83 ? -5.821 10.490 6.580 1.00 89.94 83 TRP A N 1
ATOM 656 C CA . TRP A 1 83 ? -4.692 9.681 7.050 1.00 89.94 83 TRP A CA 1
ATOM 657 C C . TRP A 1 83 ? -4.896 9.174 8.474 1.00 89.94 83 TRP A C 1
ATOM 659 O O . TRP A 1 83 ? -4.642 8.004 8.770 1.00 89.94 83 TRP A O 1
ATOM 669 N N . ARG A 1 84 ? -5.420 10.034 9.352 1.00 93.31 84 ARG A N 1
ATOM 670 C CA . ARG A 1 84 ? -5.761 9.665 10.731 1.00 93.31 84 ARG A CA 1
ATOM 671 C C . ARG A 1 84 ? -6.794 8.545 10.764 1.00 93.31 84 ARG A C 1
ATOM 673 O O . ARG A 1 84 ? -6.623 7.584 11.510 1.00 93.31 84 ARG A O 1
ATOM 680 N N . LEU A 1 85 ? -7.836 8.640 9.938 1.00 92.75 85 LEU A N 1
ATOM 681 C CA . LEU A 1 85 ? -8.870 7.617 9.837 1.00 92.75 85 LEU A CA 1
ATOM 682 C C . LEU A 1 85 ? -8.327 6.303 9.268 1.00 92.75 85 LEU A C 1
ATOM 684 O O . LEU A 1 85 ? -8.616 5.244 9.821 1.00 92.75 85 LEU A O 1
ATOM 688 N N . MET A 1 86 ? -7.518 6.355 8.205 1.00 90.88 86 MET A N 1
ATOM 689 C CA . MET A 1 86 ? -6.858 5.168 7.649 1.00 90.88 86 MET A CA 1
ATOM 690 C C . MET A 1 86 ? -6.033 4.439 8.706 1.00 90.88 86 MET A C 1
ATOM 692 O O . MET A 1 86 ? -6.121 3.220 8.844 1.00 90.88 86 MET A O 1
ATOM 696 N N . GLN A 1 87 ? -5.281 5.180 9.510 1.00 93.12 87 GLN A N 1
ATOM 697 C CA . GLN A 1 87 ? -4.475 4.591 10.567 1.00 93.12 87 GLN A CA 1
ATOM 698 C C . GLN A 1 87 ? -5.314 4.053 11.734 1.00 93.12 87 GLN A C 1
ATOM 700 O O . GLN A 1 87 ? -4.975 3.006 12.283 1.00 93.12 87 GLN A O 1
ATOM 705 N N . VAL A 1 88 ? -6.451 4.679 12.064 1.00 94.94 88 VAL A N 1
ATOM 706 C CA . VAL A 1 88 ? -7.438 4.092 12.990 1.00 94.94 88 VAL A CA 1
ATOM 707 C C . VAL A 1 88 ? -7.967 2.764 12.442 1.00 94.94 88 VAL A C 1
ATOM 709 O O . VAL A 1 88 ? -7.991 1.777 13.171 1.00 94.94 88 VAL A O 1
ATOM 712 N N . MET A 1 89 ? -8.335 2.690 11.160 1.00 93.56 89 MET A N 1
ATOM 713 C CA . MET A 1 89 ? -8.806 1.443 10.539 1.00 93.56 89 MET A CA 1
ATOM 714 C C . MET A 1 89 ? -7.748 0.332 10.595 1.00 93.56 89 MET A C 1
ATOM 716 O O . MET A 1 89 ? -8.088 -0.817 10.891 1.00 93.56 89 MET A O 1
ATOM 720 N N . ARG A 1 90 ? -6.469 0.667 10.385 1.00 93.56 90 ARG A N 1
ATOM 721 C CA . ARG A 1 90 ? -5.334 -0.258 10.556 1.00 93.56 90 ARG A CA 1
ATOM 722 C C . ARG A 1 90 ? -5.184 -0.715 12.005 1.00 93.56 90 ARG A C 1
ATOM 724 O O . ARG A 1 90 ? -5.093 -1.916 12.257 1.00 93.56 90 ARG A O 1
ATOM 731 N N . TYR A 1 91 ? -5.226 0.217 12.955 1.00 94.31 91 TYR A N 1
ATOM 732 C CA . TYR A 1 91 ? -5.135 -0.064 14.391 1.00 94.31 91 TYR A CA 1
ATOM 733 C C . TYR A 1 91 ? -6.249 -1.000 14.889 1.00 94.31 91 TYR A C 1
ATOM 735 O O . TYR A 1 91 ? -6.015 -1.830 15.762 1.00 94.31 91 TYR A O 1
ATOM 743 N N . LEU A 1 92 ? -7.445 -0.907 14.302 1.00 94.12 92 LEU A N 1
ATOM 744 C CA . LEU A 1 92 ? -8.592 -1.760 14.626 1.00 94.12 92 LEU A CA 1
ATOM 745 C C . LEU A 1 92 ? -8.513 -3.178 14.046 1.00 94.12 92 LEU A C 1
ATOM 747 O O . LEU A 1 92 ? -9.394 -3.987 14.328 1.00 94.12 92 LEU A O 1
ATOM 751 N N . SER A 1 93 ? -7.521 -3.496 13.213 1.00 94.50 93 SER A N 1
ATOM 75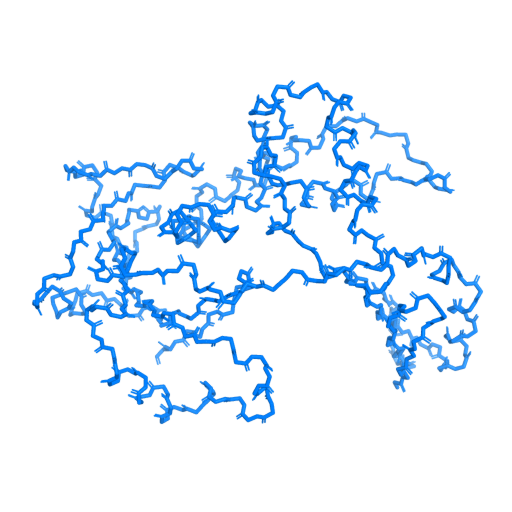2 C CA . SER A 1 93 ? -7.389 -4.835 12.628 1.00 94.50 93 SER A CA 1
ATOM 753 C C . SER A 1 93 ? -6.957 -5.893 13.654 1.00 94.50 93 SER A C 1
ATOM 755 O O . SER A 1 93 ? -6.545 -5.589 14.775 1.00 94.50 93 SER A O 1
ATOM 757 N N . LYS A 1 94 ? -7.076 -7.173 13.282 1.00 95.00 94 LYS A N 1
ATOM 758 C CA . LYS A 1 94 ? -6.617 -8.307 14.095 1.00 95.00 94 LYS A CA 1
ATOM 759 C C . LYS A 1 94 ? -5.156 -8.104 14.539 1.00 95.00 94 LYS A C 1
ATOM 761 O O . LYS A 1 94 ? -4.300 -7.842 13.687 1.00 95.00 94 LYS A O 1
ATOM 766 N N . PRO A 1 95 ? -4.828 -8.325 15.826 1.00 93.88 95 PRO A N 1
ATOM 767 C CA . PRO A 1 95 ? -3.445 -8.301 16.289 1.00 93.88 95 PRO A CA 1
ATOM 768 C C . PRO A 1 95 ? -2.548 -9.232 15.462 1.00 93.88 95 PRO A C 1
ATOM 770 O O . PRO A 1 95 ? -2.861 -10.407 15.277 1.00 93.88 95 PRO A O 1
ATOM 773 N N . GLY A 1 96 ? -1.431 -8.701 14.959 1.00 92.38 96 GLY A N 1
ATOM 774 C CA . GLY A 1 96 ? -0.463 -9.446 14.146 1.00 92.38 96 GLY A CA 1
ATOM 775 C C . GLY A 1 96 ? -0.806 -9.572 12.657 1.00 92.38 96 GLY A C 1
ATOM 776 O O . GLY A 1 96 ? 0.014 -10.091 11.902 1.00 92.38 96 GLY A O 1
ATOM 777 N N . HIS A 1 97 ? -1.963 -9.081 12.200 1.00 94.19 97 HIS A N 1
ATOM 778 C CA . HIS A 1 97 ? -2.260 -9.004 10.770 1.00 94.19 97 HIS A CA 1
ATOM 779 C C . HIS A 1 97 ? -1.480 -7.851 10.119 1.00 94.19 97 HIS A C 1
ATOM 781 O O . HIS A 1 97 ? -1.496 -6.732 10.627 1.00 94.19 97 HIS A O 1
ATOM 787 N N . ASP A 1 98 ? -0.816 -8.086 8.979 1.00 94.25 98 ASP A N 1
ATOM 788 C CA . ASP A 1 98 ? 0.105 -7.094 8.385 1.00 94.25 98 ASP A CA 1
ATOM 789 C C . ASP A 1 98 ? -0.578 -5.783 7.964 1.00 94.25 98 ASP A C 1
ATOM 791 O O . ASP A 1 98 ? 0.072 -4.743 7.923 1.00 94.25 98 ASP A O 1
ATOM 795 N N . TYR A 1 99 ? -1.889 -5.809 7.698 1.00 93.06 99 TYR A N 1
ATOM 796 C CA . TYR A 1 99 ? -2.689 -4.597 7.459 1.00 93.06 99 TYR A CA 1
ATOM 797 C C . TYR A 1 99 ? -2.572 -3.578 8.609 1.00 93.06 99 TYR A C 1
ATOM 799 O O . TYR A 1 99 ? -2.575 -2.375 8.367 1.00 93.06 99 TYR A O 1
ATOM 807 N N . GLY A 1 100 ? -2.392 -4.045 9.849 1.00 92.81 100 GLY A N 1
ATOM 808 C CA . GLY A 1 100 ? -2.219 -3.190 11.023 1.00 92.81 100 GLY A CA 1
ATOM 809 C C . GLY A 1 100 ? -0.874 -2.461 11.105 1.00 92.81 100 GLY A C 1
ATOM 810 O O . GLY A 1 100 ? -0.698 -1.633 11.996 1.00 92.81 100 GLY A O 1
ATOM 811 N N . LYS A 1 101 ? 0.081 -2.742 10.206 1.00 93.19 101 LYS A N 1
ATOM 812 C CA . LYS A 1 101 ? 1.373 -2.042 10.171 1.00 93.19 101 LYS A CA 1
ATOM 813 C C . LYS A 1 101 ? 1.204 -0.584 9.754 1.00 93.19 101 LYS A C 1
ATOM 815 O O . LYS A 1 101 ? 0.399 -0.252 8.878 1.00 93.19 101 LYS A O 1
ATOM 820 N N . PHE A 1 102 ? 2.032 0.269 10.342 1.00 92.19 102 PHE A N 1
ATOM 821 C CA . PHE A 1 102 ? 2.176 1.670 9.990 1.00 92.19 102 PHE A CA 1
ATOM 822 C C . PHE A 1 102 ? 3.056 1.826 8.741 1.00 92.19 102 PHE A C 1
ATOM 824 O O . PHE A 1 102 ? 4.258 1.579 8.761 1.00 92.19 102 PHE A O 1
ATOM 831 N N . ASN A 1 103 ? 2.446 2.233 7.632 1.00 88.56 103 ASN A N 1
ATOM 832 C CA . ASN A 1 103 ? 3.067 2.211 6.306 1.00 88.56 103 ASN A CA 1
ATOM 833 C C . ASN A 1 103 ? 4.044 3.360 6.022 1.00 88.56 103 ASN A C 1
ATOM 835 O O . ASN A 1 103 ? 4.937 3.191 5.194 1.00 88.56 103 ASN A O 1
ATOM 839 N N . ILE A 1 104 ? 3.876 4.520 6.663 1.00 90.88 104 ILE A N 1
ATOM 840 C CA . ILE A 1 104 ? 4.721 5.697 6.402 1.00 90.88 104 ILE A CA 1
ATOM 841 C C . ILE A 1 104 ? 6.076 5.579 7.104 1.00 90.88 104 ILE A C 1
ATOM 843 O O . ILE A 1 104 ? 7.101 5.970 6.545 1.00 90.88 104 ILE A O 1
ATOM 847 N N . GLY A 1 105 ? 6.091 5.023 8.315 1.00 89.94 105 GLY A N 1
ATOM 848 C CA . GLY A 1 105 ? 7.261 5.040 9.183 1.00 89.94 105 GLY A CA 1
ATOM 849 C C . GLY A 1 105 ? 7.453 6.371 9.906 1.00 89.94 105 GLY A C 1
ATOM 850 O O . GLY A 1 105 ? 6.784 7.372 9.662 1.00 89.94 105 GLY A O 1
ATOM 851 N N . SER A 1 106 ? 8.373 6.361 10.860 1.00 89.31 106 SER A N 1
ATOM 852 C CA . SER A 1 106 ? 8.767 7.530 11.647 1.00 89.31 106 SER A CA 1
ATOM 853 C C . SER A 1 106 ? 10.221 7.382 12.063 1.00 89.31 106 SER A C 1
ATOM 855 O O . SER A 1 106 ? 10.787 6.285 11.988 1.00 89.31 106 SER A O 1
ATOM 857 N N . LYS A 1 107 ? 10.826 8.450 12.585 1.00 87.62 107 LYS A N 1
ATOM 858 C CA . LYS A 1 107 ? 12.139 8.342 13.226 1.00 87.62 107 LYS A CA 1
ATOM 859 C C . LYS A 1 107 ? 12.147 7.272 14.323 1.00 87.62 107 LYS A C 1
ATOM 861 O O . LYS A 1 107 ? 13.092 6.488 14.399 1.00 87.62 107 LYS A O 1
ATOM 866 N N . LYS A 1 108 ? 11.078 7.209 15.121 1.00 86.94 108 LYS A N 1
ATOM 867 C CA . LYS A 1 108 ? 10.917 6.217 16.184 1.00 86.94 108 LYS A CA 1
ATOM 868 C C . LYS A 1 108 ? 10.936 4.791 15.624 1.00 86.94 108 LYS A C 1
ATOM 870 O O . LYS A 1 108 ? 11.705 3.971 16.109 1.00 86.94 108 LYS A O 1
ATOM 875 N N . CYS A 1 109 ? 10.166 4.508 14.574 1.00 87.50 109 CYS A N 1
ATOM 876 C CA . CYS A 1 109 ? 10.108 3.169 13.977 1.00 87.50 109 CYS A CA 1
ATOM 877 C C . CYS A 1 109 ? 11.429 2.772 13.297 1.00 87.50 109 CYS A C 1
ATOM 879 O O . CYS A 1 109 ? 11.869 1.632 13.413 1.00 87.50 109 CYS A O 1
ATOM 881 N N . LEU A 1 110 ? 12.070 3.709 12.592 1.00 87.06 110 LEU A N 1
ATOM 882 C CA . LEU A 1 110 ? 13.254 3.431 11.772 1.00 87.06 110 LEU A CA 1
ATOM 883 C C . LEU A 1 110 ? 14.562 3.390 12.576 1.00 87.06 110 LEU A C 1
ATOM 885 O O . LEU A 1 110 ? 15.497 2.696 12.174 1.00 87.06 110 LEU A O 1
ATOM 889 N N . LEU A 1 111 ? 14.650 4.130 13.687 1.00 83.81 111 LEU A N 1
ATOM 890 C CA . LEU A 1 111 ? 15.869 4.242 14.498 1.00 83.81 111 LEU A CA 1
ATOM 891 C C . LEU A 1 111 ? 15.694 3.701 15.923 1.00 83.81 111 LEU A C 1
ATOM 893 O O . LEU A 1 111 ? 16.554 2.965 16.407 1.00 83.81 111 LEU A O 1
ATOM 897 N N . ASP A 1 112 ? 14.593 4.030 16.599 1.00 79.81 112 ASP A N 1
ATOM 898 C CA . ASP A 1 112 ? 14.488 3.819 18.047 1.00 79.81 112 ASP A CA 1
ATOM 899 C C . ASP A 1 112 ? 13.941 2.425 18.412 1.00 79.81 112 ASP A C 1
ATOM 901 O O . ASP A 1 112 ? 14.549 1.719 19.221 1.00 79.81 112 ASP A O 1
ATOM 905 N N . ASP A 1 113 ? 12.826 1.996 17.809 1.00 72.81 113 ASP A N 1
ATOM 906 C CA . ASP A 1 113 ? 12.094 0.772 18.188 1.00 72.81 113 ASP A CA 1
ATOM 907 C C . ASP A 1 113 ? 12.889 -0.511 17.926 1.00 72.81 113 ASP A C 1
ATOM 909 O O . ASP A 1 113 ? 12.797 -1.474 18.688 1.00 72.81 113 ASP A O 1
ATOM 913 N N . GLY A 1 114 ? 13.755 -0.493 16.914 1.00 58.72 114 GLY A N 1
ATOM 914 C CA . GLY A 1 114 ? 14.688 -1.580 16.631 1.00 58.72 114 GLY A CA 1
ATOM 915 C C . GLY A 1 114 ? 16.050 -1.461 17.327 1.00 58.72 114 GLY A C 1
ATOM 916 O O . GLY A 1 114 ? 16.928 -2.262 17.017 1.00 58.72 114 GLY A O 1
ATOM 917 N N . ARG A 1 115 ? 16.269 -0.459 18.202 1.00 67.25 115 ARG A N 1
ATOM 918 C CA . ARG A 1 115 ? 17.603 -0.035 18.694 1.00 67.25 115 ARG A CA 1
ATOM 919 C C . ARG A 1 115 ? 18.643 0.061 17.568 1.00 67.25 115 ARG A C 1
ATOM 921 O O . ARG A 1 115 ? 19.788 -0.342 17.754 1.00 67.25 115 ARG A O 1
ATOM 928 N N . ARG A 1 116 ? 18.241 0.562 16.397 1.00 66.06 116 ARG A N 1
ATOM 929 C CA . ARG A 1 116 ? 19.083 0.542 15.202 1.00 66.06 116 ARG A CA 1
ATOM 930 C C . ARG A 1 116 ? 19.967 1.775 15.142 1.00 66.06 116 ARG A C 1
ATOM 932 O O . ARG A 1 116 ? 19.515 2.915 15.138 1.00 66.06 116 ARG A O 1
ATOM 939 N N . THR A 1 117 ? 21.260 1.540 15.028 1.00 64.12 117 THR A N 1
ATOM 940 C CA . THR A 1 117 ? 22.230 2.518 14.547 1.00 64.12 117 THR A CA 1
ATOM 941 C C . THR A 1 117 ? 22.039 2.747 13.044 1.00 64.12 117 THR A C 1
ATOM 943 O O . THR A 1 117 ? 21.479 1.907 12.338 1.00 64.12 117 THR A O 1
ATOM 946 N N . GLY A 1 118 ? 22.548 3.862 12.506 1.00 66.19 118 GLY A N 1
ATOM 947 C CA . GLY A 1 118 ? 22.492 4.125 11.058 1.00 66.19 118 GLY A CA 1
ATOM 948 C C . GLY A 1 118 ? 23.074 2.986 10.204 1.00 66.19 118 GLY A C 1
ATOM 949 O O . GLY A 1 118 ? 22.578 2.718 9.111 1.00 66.19 118 GLY A O 1
ATOM 950 N N . ASN A 1 119 ? 24.058 2.253 10.737 1.00 68.75 119 ASN A N 1
ATOM 951 C CA . ASN A 1 119 ? 24.635 1.077 10.084 1.00 68.75 119 ASN A CA 1
ATOM 952 C C . ASN A 1 119 ? 23.652 -0.106 10.023 1.00 68.75 119 ASN A C 1
ATOM 954 O O . ASN A 1 119 ? 23.551 -0.759 8.987 1.00 68.75 119 ASN A O 1
ATOM 958 N N . GLU A 1 120 ? 22.888 -0.357 11.087 1.00 82.75 120 GLU A N 1
ATOM 959 C CA . GLU A 1 120 ? 21.885 -1.433 11.136 1.00 82.75 120 GLU A CA 1
ATOM 960 C C . GLU A 1 120 ? 20.641 -1.110 10.305 1.00 82.75 120 GLU A C 1
ATOM 962 O O . GLU A 1 120 ? 20.033 -2.013 9.730 1.00 82.75 120 GLU A O 1
ATOM 967 N N . LEU A 1 121 ? 20.260 0.168 10.205 1.00 86.19 121 LEU A N 1
ATOM 968 C CA . LEU A 1 121 ? 19.188 0.596 9.303 1.00 86.19 121 LEU A CA 1
ATOM 969 C C . LEU A 1 121 ? 19.605 0.424 7.836 1.00 86.19 121 LEU A C 1
ATOM 971 O O . LEU A 1 121 ? 18.835 -0.105 7.036 1.00 86.19 121 LEU A O 1
ATOM 975 N N . ARG A 1 122 ? 20.845 0.794 7.488 1.00 87.44 122 ARG A N 1
ATOM 976 C CA . ARG A 1 122 ? 21.408 0.532 6.154 1.00 87.44 122 ARG A CA 1
ATOM 977 C C . ARG A 1 122 ? 21.414 -0.962 5.837 1.00 87.44 122 ARG A C 1
ATOM 979 O O . ARG A 1 122 ?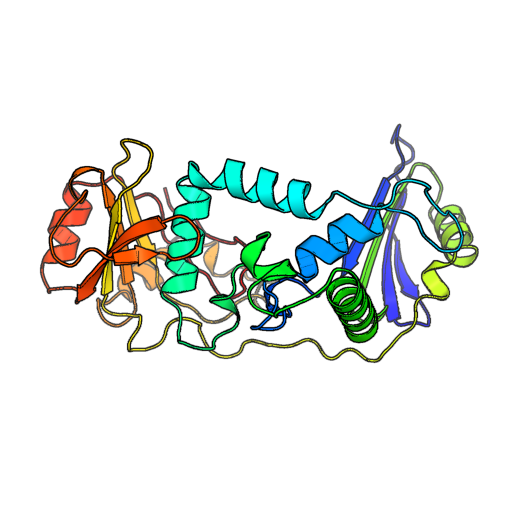 21.066 -1.345 4.725 1.00 87.44 122 ARG A O 1
ATOM 986 N N . GLN A 1 123 ? 21.799 -1.803 6.793 1.00 90.31 123 GLN A N 1
ATOM 987 C CA . GLN A 1 123 ? 21.753 -3.250 6.606 1.00 90.31 123 GLN A CA 1
ATOM 988 C C . GLN A 1 123 ? 20.316 -3.745 6.384 1.00 90.31 123 GLN A C 1
ATOM 990 O O . GLN A 1 123 ? 20.088 -4.494 5.441 1.00 90.31 123 GLN A O 1
ATOM 995 N N . ALA A 1 124 ? 19.346 -3.262 7.168 1.00 91.44 124 ALA A N 1
ATOM 996 C CA . ALA A 1 124 ? 17.930 -3.595 6.986 1.00 91.44 124 ALA A CA 1
ATOM 997 C C . ALA A 1 124 ? 17.426 -3.250 5.581 1.00 91.44 124 ALA A C 1
ATOM 999 O O . ALA A 1 124 ? 16.712 -4.030 4.964 1.00 91.44 124 ALA A O 1
ATOM 1000 N N . LEU A 1 125 ? 17.810 -2.077 5.073 1.00 91.94 125 LEU A N 1
ATOM 1001 C CA . LEU A 1 125 ? 17.471 -1.635 3.724 1.00 91.94 125 LEU A CA 1
ATOM 1002 C C . LEU A 1 125 ? 18.060 -2.551 2.654 1.00 91.94 125 LEU A C 1
ATOM 1004 O O . LEU A 1 125 ? 17.365 -2.917 1.710 1.00 91.94 125 LEU A O 1
ATOM 1008 N N . LEU A 1 126 ? 19.335 -2.919 2.801 1.00 93.81 126 LEU A N 1
ATOM 1009 C CA . LEU A 1 126 ? 19.992 -3.840 1.879 1.00 93.81 126 LEU A CA 1
ATOM 1010 C C . LEU A 1 126 ? 19.331 -5.215 1.911 1.00 93.81 126 LEU A C 1
ATOM 1012 O O . LEU A 1 126 ? 19.097 -5.786 0.854 1.00 93.81 126 LEU A O 1
ATOM 1016 N N . GLU A 1 127 ? 18.990 -5.723 3.094 1.00 95.19 127 GLU A N 1
ATOM 1017 C CA . GLU A 1 127 ? 18.264 -6.983 3.259 1.00 95.19 127 GLU A CA 1
ATOM 1018 C C . GLU A 1 127 ? 16.865 -6.902 2.642 1.00 95.19 127 GLU A C 1
ATOM 1020 O O . GLU A 1 127 ? 16.479 -7.800 1.901 1.00 95.19 127 GLU A O 1
ATOM 1025 N N . PHE A 1 128 ? 16.128 -5.811 2.864 1.00 95.69 128 PHE A N 1
ATOM 1026 C CA . PHE A 1 128 ? 14.808 -5.599 2.271 1.00 95.69 128 PHE A CA 1
ATOM 1027 C C . PHE A 1 128 ? 14.877 -5.571 0.740 1.00 95.69 128 PHE A C 1
ATOM 1029 O O . PHE A 1 128 ? 14.172 -6.329 0.077 1.00 95.69 128 PHE A O 1
ATOM 1036 N N . HIS A 1 129 ? 15.768 -4.758 0.167 1.00 96.81 129 HIS A N 1
ATOM 1037 C CA . HIS A 1 129 ? 15.979 -4.709 -1.279 1.00 96.81 129 HIS A CA 1
ATOM 1038 C C . HIS A 1 129 ? 16.439 -6.071 -1.820 1.00 96.81 129 HIS A C 1
ATOM 1040 O O . HIS A 1 129 ? 15.933 -6.558 -2.832 1.00 96.81 129 HIS A O 1
ATOM 1046 N N . ASN A 1 130 ? 17.368 -6.736 -1.131 1.00 96.25 130 ASN A N 1
ATOM 1047 C CA . ASN A 1 130 ? 17.846 -8.048 -1.538 1.00 96.25 130 ASN A CA 1
ATOM 1048 C C . ASN A 1 130 ? 16.719 -9.085 -1.534 1.00 96.25 130 ASN A C 1
ATOM 1050 O O . ASN A 1 130 ? 16.593 -9.812 -2.505 1.00 96.25 130 ASN A O 1
ATOM 1054 N N . ASN A 1 131 ? 15.863 -9.106 -0.518 1.00 95.38 131 ASN A N 1
ATOM 1055 C CA . ASN A 1 131 ? 14.791 -10.093 -0.405 1.00 95.38 131 ASN A CA 1
ATOM 1056 C C . ASN A 1 131 ? 13.642 -9.846 -1.388 1.00 95.38 131 ASN A C 1
ATOM 1058 O O . ASN A 1 131 ? 13.032 -10.803 -1.853 1.00 95.38 131 ASN A O 1
ATOM 1062 N N . TRP A 1 132 ? 13.343 -8.583 -1.700 1.00 96.62 132 TRP A N 1
ATOM 1063 C CA . TRP A 1 132 ? 12.082 -8.228 -2.354 1.00 96.62 132 TRP A CA 1
ATOM 1064 C C . TRP A 1 132 ? 12.209 -7.623 -3.754 1.00 96.62 132 TRP A C 1
ATOM 1066 O O . TRP A 1 132 ? 11.319 -7.822 -4.579 1.00 96.62 132 TRP A O 1
ATOM 1076 N N . TYR A 1 133 ? 13.291 -6.900 -4.062 1.00 97.44 133 TYR A N 1
ATOM 1077 C CA . TYR A 1 133 ? 13.467 -6.271 -5.376 1.00 97.44 133 TYR A CA 1
ATOM 1078 C C . TYR A 1 133 ? 13.985 -7.305 -6.377 1.00 97.44 133 TYR A C 1
ATOM 1080 O O . TYR A 1 133 ? 15.190 -7.441 -6.589 1.00 97.44 133 TYR A O 1
ATOM 1088 N N . SER A 1 134 ? 13.054 -8.058 -6.957 1.00 98.25 134 SER A N 1
ATOM 1089 C CA . SER A 1 134 ? 13.293 -9.144 -7.910 1.00 98.25 134 SER A CA 1
ATOM 1090 C C . SER A 1 134 ? 12.515 -8.919 -9.204 1.00 98.25 134 SER A C 1
ATOM 1092 O O . SER A 1 134 ? 11.366 -8.475 -9.166 1.00 98.25 134 SER A O 1
ATOM 1094 N N . SER A 1 135 ? 13.102 -9.249 -10.353 1.00 98.38 135 SER A N 1
ATOM 1095 C CA . SER A 1 135 ? 12.489 -9.005 -11.666 1.00 98.38 135 SER A CA 1
ATOM 1096 C C . SER A 1 135 ? 11.147 -9.724 -11.866 1.00 98.38 135 SER A C 1
ATOM 1098 O O . SER A 1 135 ? 10.251 -9.155 -12.487 1.00 98.38 135 SER A O 1
ATOM 1100 N N . ASN A 1 136 ? 10.950 -10.918 -11.288 1.00 97.69 136 ASN A N 1
ATOM 1101 C CA . ASN A 1 136 ? 9.700 -11.690 -11.406 1.00 97.69 136 ASN A CA 1
ATOM 1102 C C . ASN A 1 136 ? 8.476 -11.028 -10.734 1.00 97.69 136 ASN A C 1
ATOM 1104 O O . ASN A 1 136 ? 7.322 -11.356 -11.036 1.00 97.69 136 ASN A O 1
ATOM 1108 N N . VAL A 1 137 ? 8.700 -10.075 -9.825 1.00 97.19 137 VAL A N 1
ATOM 1109 C CA . VAL A 1 137 ? 7.639 -9.277 -9.188 1.00 97.19 137 VAL A CA 1
ATOM 1110 C C . VAL A 1 137 ? 7.593 -7.838 -9.696 1.00 97.19 137 VAL A C 1
ATOM 1112 O O . VAL A 1 137 ? 6.815 -7.043 -9.175 1.00 97.19 137 VAL A O 1
ATOM 1115 N N . MET A 1 138 ? 8.354 -7.514 -10.743 1.00 98.31 138 MET A N 1
ATOM 1116 C CA . MET A 1 138 ? 8.398 -6.182 -11.337 1.00 98.31 138 MET A CA 1
ATOM 1117 C C . MET A 1 138 ? 7.551 -6.058 -12.609 1.00 98.31 138 MET A C 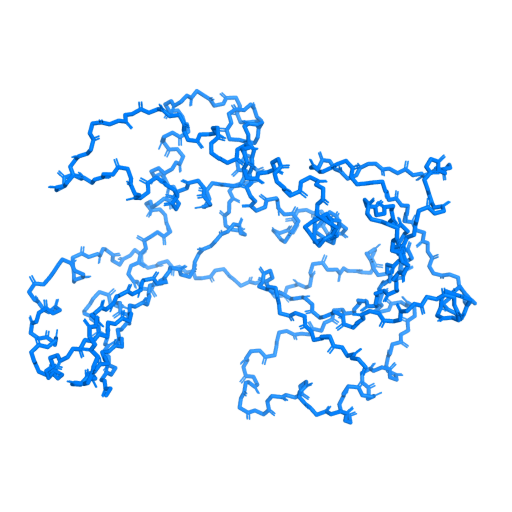1
ATOM 1119 O O . MET A 1 138 ? 7.280 -7.037 -13.318 1.00 98.31 138 MET A O 1
ATOM 1123 N N . SER A 1 139 ? 7.133 -4.827 -12.908 1.00 98.50 139 SER A N 1
ATOM 1124 C CA . SER A 1 139 ? 6.495 -4.462 -14.177 1.00 98.50 139 SER A CA 1
ATOM 1125 C C . SER A 1 139 ? 6.992 -3.095 -14.649 1.00 98.50 139 SER A C 1
ATOM 1127 O O . SER A 1 139 ? 6.953 -2.132 -13.894 1.00 98.50 139 SER A O 1
ATOM 1129 N N . LEU A 1 140 ? 7.416 -2.988 -15.907 1.00 98.56 140 LEU A N 1
ATOM 1130 C CA . LEU A 1 140 ? 7.956 -1.765 -16.504 1.00 98.56 140 LEU A CA 1
ATOM 1131 C C . LEU A 1 140 ? 7.037 -1.252 -17.617 1.00 98.56 140 LEU A C 1
ATOM 1133 O O . LEU A 1 140 ? 6.655 -2.001 -18.510 1.00 98.56 140 LEU A O 1
ATOM 1137 N N . CYS A 1 141 ? 6.726 0.038 -17.622 1.00 98.56 141 CYS A N 1
ATOM 1138 C CA . CYS A 1 141 ? 6.072 0.707 -18.743 1.00 98.56 141 CYS A CA 1
ATOM 1139 C C . CYS A 1 141 ? 6.997 1.787 -19.305 1.00 98.56 141 CYS A C 1
ATOM 1141 O O . CYS A 1 141 ? 7.541 2.573 -18.533 1.00 98.56 141 CYS A O 1
ATOM 1143 N N . ILE A 1 142 ? 7.170 1.834 -20.628 1.00 98.44 142 ILE A N 1
ATOM 1144 C CA . ILE A 1 142 ? 7.951 2.865 -21.327 1.00 98.44 142 ILE A CA 1
ATOM 1145 C C . ILE A 1 142 ? 7.074 3.497 -22.406 1.00 98.44 142 ILE A C 1
ATOM 1147 O O . ILE A 1 142 ? 6.520 2.794 -23.253 1.00 98.44 142 ILE A O 1
ATOM 1151 N N . VAL A 1 143 ? 6.978 4.824 -22.387 1.00 98.38 143 VAL A N 1
ATOM 1152 C CA . VAL A 1 143 ? 6.247 5.648 -23.355 1.00 98.38 143 VAL A CA 1
ATOM 1153 C C . VAL A 1 143 ? 7.230 6.589 -24.048 1.00 98.38 143 VAL A C 1
ATOM 1155 O O . VAL A 1 143 ? 8.060 7.203 -23.380 1.00 98.38 143 VAL A O 1
ATOM 1158 N N . GLY A 1 144 ? 7.127 6.745 -25.367 1.00 98.31 144 GLY A N 1
ATOM 1159 C CA . GLY A 1 144 ? 7.979 7.667 -26.123 1.00 98.31 144 GLY A CA 1
ATOM 1160 C C . GLY A 1 144 ? 7.579 7.830 -27.594 1.00 98.31 144 GLY A C 1
ATOM 1161 O O . GLY A 1 144 ? 6.690 7.119 -28.074 1.00 98.31 144 GLY A O 1
ATOM 1162 N N . PRO A 1 145 ? 8.220 8.763 -28.318 1.00 97.94 145 PRO A N 1
ATOM 1163 C CA . PRO A 1 145 ? 7.933 9.026 -29.728 1.00 97.94 145 PRO A CA 1
ATOM 1164 C C . PRO A 1 145 ? 8.504 7.975 -30.690 1.00 97.94 145 PRO A C 1
ATOM 1166 O O . PRO A 1 145 ? 8.105 7.920 -31.855 1.00 97.94 145 PRO A O 1
ATOM 1169 N N . GLU A 1 146 ? 9.446 7.144 -30.241 1.00 98.19 146 GLU A N 1
ATOM 1170 C CA . GLU A 1 146 ? 10.114 6.147 -31.073 1.00 98.19 146 GLU A CA 1
ATOM 1171 C C . GLU A 1 146 ? 9.158 5.039 -31.549 1.00 98.19 146 GLU A C 1
ATOM 1173 O O . GLU A 1 146 ? 8.112 4.768 -30.955 1.00 98.19 146 GLU A O 1
ATOM 1178 N N . SER A 1 147 ? 9.524 4.338 -32.627 1.00 98.38 147 SER A N 1
ATOM 1179 C CA . SER A 1 147 ? 8.792 3.139 -33.039 1.00 98.38 147 SER A CA 1
ATOM 1180 C C . SER A 1 147 ? 8.992 2.004 -32.030 1.00 98.38 147 SER A C 1
ATOM 1182 O O . SER A 1 147 ? 10.010 1.929 -31.339 1.00 98.38 147 SER A O 1
ATOM 1184 N N . LEU A 1 148 ? 8.047 1.062 -31.987 1.00 98.69 148 LEU A N 1
ATOM 1185 C CA . LEU A 1 148 ? 8.126 -0.088 -31.078 1.00 98.69 148 LEU A CA 1
ATOM 1186 C C . LEU A 1 148 ? 9.409 -0.920 -31.275 1.00 98.69 148 LEU A C 1
ATOM 1188 O O . LEU A 1 148 ? 9.938 -1.447 -30.302 1.00 98.69 148 LEU A O 1
ATOM 1192 N N . ASP A 1 149 ? 9.935 -1.005 -32.501 1.00 98.38 149 ASP A N 1
ATOM 1193 C CA . ASP A 1 149 ? 11.171 -1.747 -32.794 1.00 98.38 149 ASP A CA 1
ATOM 1194 C C . ASP A 1 149 ? 12.421 -1.036 -32.263 1.00 98.38 149 ASP A C 1
ATOM 1196 O O . ASP A 1 149 ? 13.343 -1.685 -31.762 1.00 98.38 149 ASP A O 1
ATOM 1200 N N . VAL A 1 150 ? 12.439 0.300 -32.318 1.00 98.12 150 VAL A N 1
ATOM 1201 C CA . VAL A 1 150 ? 13.506 1.106 -31.712 1.00 98.12 150 VAL A CA 1
ATOM 1202 C C . VAL A 1 150 ? 13.444 0.984 -30.192 1.00 98.12 150 VAL A C 1
ATOM 1204 O O . VAL A 1 150 ? 14.461 0.681 -29.573 1.00 98.12 150 VAL A O 1
ATOM 1207 N N . MET A 1 151 ? 12.259 1.128 -29.592 1.00 98.38 151 MET A N 1
ATOM 1208 C CA . MET A 1 151 ? 12.075 0.979 -28.143 1.00 98.38 151 MET A CA 1
ATOM 1209 C C . MET A 1 151 ? 12.500 -0.400 -27.637 1.00 98.38 151 MET A C 1
ATOM 1211 O O . MET A 1 151 ? 13.194 -0.500 -26.629 1.00 98.38 151 MET A O 1
ATOM 1215 N N . GLU A 1 152 ? 12.126 -1.471 -28.339 1.00 97.94 152 GLU A N 1
ATOM 1216 C CA . GLU A 1 152 ? 12.534 -2.826 -27.967 1.00 97.94 152 GLU A CA 1
ATOM 1217 C C . GLU A 1 152 ? 14.053 -3.018 -28.095 1.00 97.94 152 GLU A C 1
ATOM 1219 O O . GLU A 1 152 ? 14.668 -3.676 -27.257 1.00 97.94 152 GLU A O 1
ATOM 1224 N N . SER A 1 153 ? 14.678 -2.416 -29.110 1.00 97.44 153 SER A N 1
ATOM 1225 C CA . SER A 1 153 ? 16.136 -2.451 -29.269 1.00 97.44 153 SER A CA 1
ATOM 1226 C C . SER A 1 153 ? 16.849 -1.709 -28.133 1.00 97.44 153 SER A C 1
ATOM 1228 O O . SER A 1 153 ? 17.833 -2.218 -27.599 1.00 97.44 153 SER A O 1
ATOM 1230 N N . LEU A 1 154 ? 16.328 -0.549 -27.714 1.00 96.62 154 LEU A N 1
ATOM 1231 C CA . LEU A 1 154 ? 16.834 0.203 -26.559 1.00 96.62 154 LEU A CA 1
ATOM 1232 C C . LEU A 1 154 ? 16.659 -0.580 -25.252 1.00 96.62 154 LEU A C 1
ATOM 1234 O O . LEU A 1 154 ? 17.591 -0.650 -24.455 1.00 96.62 154 LEU A O 1
ATOM 1238 N N . LEU A 1 155 ? 15.503 -1.223 -25.061 1.00 96.69 155 LEU A N 1
ATOM 1239 C CA . LEU A 1 155 ? 15.242 -2.092 -23.913 1.00 96.69 155 LEU A CA 1
ATOM 1240 C C . LEU A 1 155 ? 16.262 -3.238 -23.844 1.00 96.69 155 LEU A C 1
ATOM 1242 O O . LEU A 1 155 ? 16.834 -3.479 -22.784 1.00 96.69 155 LEU A O 1
ATOM 1246 N N . LYS A 1 156 ? 16.551 -3.902 -24.969 1.00 94.56 156 LYS A N 1
ATOM 1247 C CA . LYS A 1 156 ? 17.553 -4.984 -25.042 1.00 94.56 156 LYS A CA 1
ATOM 1248 C C . LYS A 1 156 ? 18.983 -4.513 -24.775 1.00 94.56 156 LYS A C 1
ATOM 1250 O O . LYS A 1 156 ? 19.791 -5.302 -24.301 1.00 94.56 156 LYS A O 1
ATOM 1255 N N . ALA A 1 157 ? 19.300 -3.259 -25.091 1.00 94.81 157 ALA A N 1
ATOM 1256 C CA . ALA A 1 157 ? 20.610 -2.661 -24.833 1.00 94.81 157 ALA A CA 1
ATOM 1257 C C . ALA A 1 157 ? 20.754 -2.088 -23.407 1.00 94.81 157 ALA A C 1
ATOM 1259 O O . ALA A 1 157 ? 21.832 -1.616 -23.047 1.00 94.81 157 ALA A O 1
ATOM 1260 N N . SER A 1 158 ? 19.677 -2.084 -22.618 1.00 93.75 158 SER A N 1
ATOM 1261 C CA . SER A 1 158 ? 19.640 -1.537 -21.260 1.00 93.75 158 SER A CA 1
ATOM 1262 C C . SER A 1 158 ? 19.968 -2.579 -20.184 1.00 93.75 158 SER A C 1
ATOM 1264 O O . SER A 1 158 ? 20.010 -3.780 -20.444 1.00 93.75 158 SER A O 1
ATOM 1266 N N . ASP A 1 159 ? 20.118 -2.115 -18.941 1.00 94.88 159 ASP A N 1
ATOM 1267 C CA . ASP A 1 159 ? 20.411 -2.966 -17.784 1.00 94.88 159 ASP A CA 1
ATOM 1268 C C . ASP A 1 159 ? 19.165 -3.680 -17.204 1.00 94.88 159 ASP A C 1
ATOM 1270 O O . ASP A 1 159 ? 19.295 -4.469 -16.271 1.00 94.88 159 ASP A O 1
ATOM 1274 N N . PHE A 1 160 ? 17.952 -3.471 -17.746 1.00 96.62 160 PHE A N 1
ATOM 1275 C CA . PHE A 1 160 ? 16.725 -4.097 -17.212 1.00 96.62 160 PHE A CA 1
ATOM 1276 C C . PHE A 1 160 ? 16.736 -5.633 -17.292 1.00 96.62 160 PHE A C 1
ATOM 1278 O O . PHE A 1 160 ? 16.142 -6.299 -16.444 1.00 96.62 160 PHE A O 1
ATOM 1285 N N . GLY A 1 161 ? 17.436 -6.203 -18.279 1.00 95.38 161 GLY A N 1
ATOM 1286 C CA . GLY A 1 161 ? 17.633 -7.653 -18.391 1.00 95.38 161 GLY A CA 1
ATOM 1287 C C . GLY A 1 161 ? 18.616 -8.232 -17.365 1.00 95.38 161 GLY A C 1
ATOM 1288 O O . GLY A 1 161 ? 18.643 -9.445 -17.184 1.00 95.38 161 GLY A O 1
ATOM 1289 N N . ASN A 1 162 ? 19.392 -7.379 -16.685 1.00 96.12 162 ASN A N 1
ATOM 1290 C CA . ASN A 1 162 ? 20.379 -7.776 -15.678 1.00 96.12 162 ASN A CA 1
ATOM 1291 C C . ASN A 1 162 ? 19.799 -7.798 -14.255 1.00 96.12 162 ASN A C 1
ATOM 1293 O O . ASN A 1 162 ? 20.487 -8.224 -13.330 1.00 96.12 162 ASN A O 1
ATOM 1297 N N . ILE A 1 163 ? 18.560 -7.325 -14.061 1.00 97.56 163 ILE A N 1
ATOM 1298 C CA . ILE A 1 163 ? 17.881 -7.410 -12.764 1.00 97.56 163 ILE A CA 1
ATOM 1299 C C . ILE A 1 163 ? 17.697 -8.890 -12.427 1.00 97.56 163 ILE A C 1
ATOM 1301 O O . ILE A 1 163 ? 17.173 -9.652 -13.240 1.00 97.56 163 ILE A O 1
ATOM 1305 N N . GLU A 1 164 ? 18.156 -9.284 -11.245 1.00 98.19 164 GLU A N 1
ATOM 1306 C CA . GLU A 1 164 ? 18.098 -10.664 -10.778 1.00 98.19 164 GLU A CA 1
ATOM 1307 C C . GLU A 1 164 ? 16.649 -11.122 -10.565 1.00 98.19 164 GLU A C 1
ATOM 1309 O O . GLU A 1 164 ? 15.852 -10.427 -9.926 1.00 98.19 164 GLU A O 1
ATOM 1314 N N . ASP A 1 165 ? 16.346 -12.323 -11.058 1.00 98.06 165 ASP A N 1
ATOM 1315 C CA . ASP A 1 165 ? 15.161 -13.075 -10.661 1.00 98.06 165 ASP A CA 1
ATOM 1316 C C . ASP A 1 165 ? 15.509 -13.945 -9.451 1.00 98.06 165 ASP A C 1
ATOM 1318 O O . ASP A 1 165 ? 16.222 -14.944 -9.558 1.00 98.06 165 ASP A O 1
ATOM 1322 N N . LYS A 1 166 ? 15.002 -13.545 -8.291 1.00 97.62 166 LYS A N 1
ATOM 1323 C CA . LYS A 1 166 ? 15.204 -14.215 -7.005 1.00 97.62 166 LYS A CA 1
ATOM 1324 C C . LYS A 1 166 ? 14.100 -15.225 -6.693 1.00 97.62 166 LYS A C 1
ATOM 1326 O O . LYS A 1 166 ? 14.088 -15.782 -5.599 1.00 97.62 166 LYS A O 1
ATOM 1331 N N . GLY A 1 167 ? 13.149 -15.432 -7.608 1.00 96.88 167 GLY A N 1
ATOM 1332 C CA . GLY A 1 167 ? 12.016 -16.329 -7.398 1.00 96.88 167 GLY A CA 1
ATOM 1333 C C . GLY A 1 167 ? 11.114 -15.890 -6.245 1.00 96.88 167 GLY A C 1
ATOM 1334 O O . GLY A 1 167 ? 10.610 -16.735 -5.512 1.00 96.88 167 GLY A O 1
ATOM 1335 N N . VAL A 1 168 ? 10.931 -14.576 -6.052 1.00 96.62 168 VAL A N 1
ATOM 1336 C CA . VAL A 1 168 ? 10.110 -14.039 -4.955 1.00 96.62 168 VAL A CA 1
ATOM 1337 C C . VAL A 1 168 ? 8.677 -14.543 -5.088 1.00 96.62 168 VAL A C 1
ATOM 1339 O O . VAL A 1 168 ? 8.002 -14.262 -6.082 1.00 96.62 168 VAL A O 1
ATOM 1342 N N . GLU A 1 169 ? 8.207 -15.256 -4.069 1.00 93.44 169 GLU A N 1
ATOM 1343 C CA . GLU A 1 169 ? 6.808 -15.647 -3.940 1.00 93.44 169 GLU A CA 1
ATOM 1344 C C . GLU A 1 169 ? 6.000 -14.483 -3.365 1.00 93.44 169 GLU A C 1
AT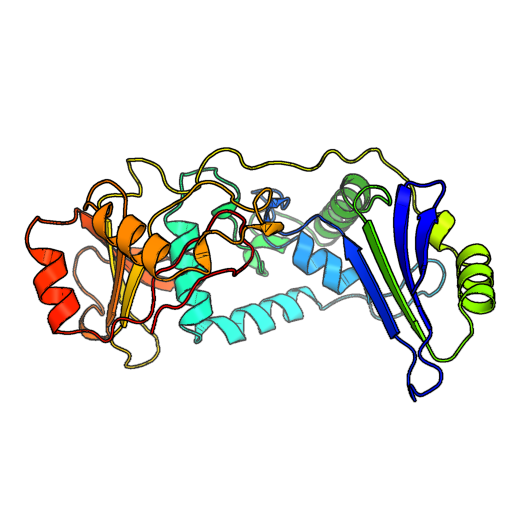OM 1346 O O . GLU A 1 169 ? 6.354 -13.887 -2.343 1.00 93.44 169 GLU A O 1
ATOM 1351 N N . ARG A 1 170 ? 4.898 -14.138 -4.034 1.00 86.06 170 ARG A N 1
ATOM 1352 C CA . ARG A 1 170 ? 4.014 -13.069 -3.568 1.00 86.06 170 ARG A CA 1
ATOM 1353 C C . ARG A 1 170 ? 3.226 -13.560 -2.366 1.00 86.06 170 ARG A C 1
ATOM 1355 O O . ARG A 1 170 ? 2.573 -14.5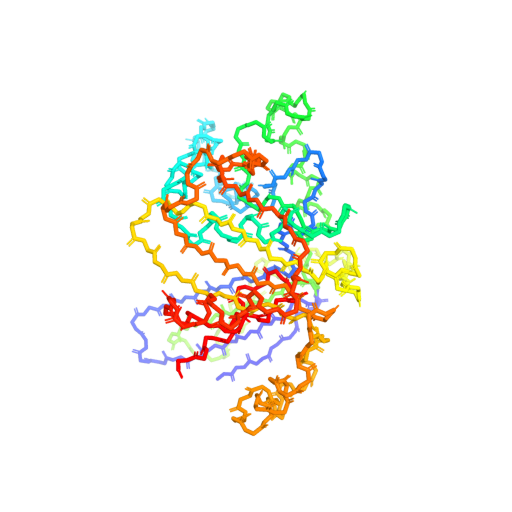98 -2.433 1.00 86.06 170 ARG A O 1
ATOM 1362 N N . LYS A 1 171 ? 3.267 -12.790 -1.281 1.00 87.12 171 LYS A N 1
ATOM 1363 C CA . LYS A 1 171 ? 2.434 -13.062 -0.115 1.00 87.12 171 LYS A CA 1
ATOM 1364 C C . LYS A 1 171 ? 0.980 -12.732 -0.443 1.00 87.12 171 LYS A C 1
ATOM 1366 O O . LYS A 1 171 ? 0.684 -11.638 -0.915 1.00 87.12 171 LYS A O 1
ATOM 1371 N N . GLU A 1 172 ? 0.092 -13.676 -0.163 1.00 86.75 172 GLU A N 1
ATOM 1372 C CA . GLU A 1 172 ? -1.354 -13.495 -0.257 1.00 86.75 172 GLU A CA 1
ATOM 1373 C C . GLU A 1 172 ? -1.955 -13.423 1.150 1.00 86.75 172 GLU A C 1
ATOM 1375 O O . GLU A 1 172 ? -1.597 -14.203 2.038 1.00 86.75 172 GLU A O 1
ATOM 1380 N N . TRP A 1 173 ? -2.888 -12.494 1.356 1.00 88.69 173 TRP A N 1
ATOM 1381 C CA . TRP A 1 173 ? -3.651 -12.370 2.597 1.00 88.69 173 TRP A CA 1
ATOM 1382 C C . TRP A 1 173 ? -5.055 -12.922 2.371 1.00 88.69 173 TRP A C 1
ATOM 1384 O O . TRP A 1 173 ? -5.972 -12.206 1.988 1.00 88.69 173 TRP A O 1
ATOM 1394 N N . LEU A 1 174 ? -5.209 -14.230 2.584 1.00 86.88 174 LEU A N 1
ATOM 1395 C CA . LEU A 1 174 ? -6.493 -14.919 2.398 1.00 86.88 174 LEU A CA 1
ATOM 1396 C C . LEU A 1 174 ? -7.485 -14.647 3.537 1.00 86.88 174 LEU A C 1
ATOM 1398 O O . LEU A 1 174 ? -8.685 -14.882 3.397 1.00 86.88 174 LEU A O 1
ATOM 1402 N N . GLU A 1 175 ? -6.990 -14.179 4.681 1.00 86.38 175 GLU A N 1
ATOM 1403 C CA . GLU A 1 175 ? -7.823 -13.808 5.814 1.00 86.38 175 GLU A CA 1
ATOM 1404 C C . GLU A 1 175 ? -8.120 -12.311 5.824 1.00 86.38 175 GLU A C 1
ATOM 1406 O O . GLU A 1 175 ? -7.224 -11.488 5.679 1.00 86.38 175 GLU A O 1
ATOM 1411 N N . SER A 1 176 ? -9.376 -11.960 6.107 1.00 89.56 176 SER A N 1
ATOM 1412 C CA . SER A 1 176 ? -9.759 -10.572 6.373 1.00 89.56 176 SER A CA 1
ATOM 1413 C C . SER A 1 176 ? -8.993 -10.008 7.585 1.00 89.56 176 SER A C 1
ATOM 1415 O O . SER A 1 176 ? -8.899 -10.705 8.614 1.00 89.56 176 SER A O 1
ATOM 1417 N N . PRO A 1 177 ? -8.547 -8.734 7.530 1.00 92.25 177 PRO A N 1
ATOM 1418 C CA . PRO A 1 177 ? -7.990 -8.026 8.683 1.00 92.25 177 PRO A CA 1
ATOM 1419 C C . PRO A 1 177 ? -9.014 -7.828 9.808 1.00 92.25 177 PRO A C 1
ATOM 1421 O O . PRO A 1 177 ? -8.622 -7.593 10.949 1.00 92.25 177 PRO A O 1
ATOM 1424 N N . TYR A 1 178 ? -10.311 -7.962 9.519 1.00 93.62 178 TYR A N 1
ATOM 1425 C CA . TYR A 1 178 ? -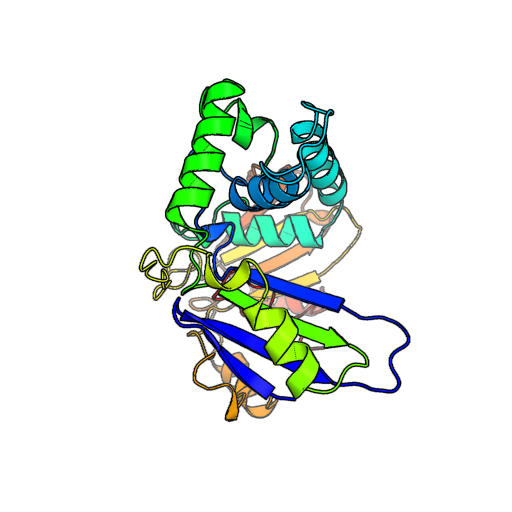11.402 -7.819 10.480 1.00 93.62 178 TYR A CA 1
ATOM 1426 C C . TYR A 1 178 ? -12.102 -9.160 10.707 1.00 93.62 178 TYR A C 1
ATOM 1428 O O . TYR A 1 178 ? -12.718 -9.724 9.797 1.00 93.62 178 TYR A O 1
ATOM 1436 N N . GLY A 1 179 ? -11.976 -9.693 11.925 1.00 91.69 179 GLY A N 1
ATOM 1437 C CA . GLY A 1 179 ? -12.668 -10.895 12.384 1.00 91.69 179 GLY A CA 1
ATOM 1438 C C . GLY A 1 179 ? -13.852 -10.578 13.297 1.00 91.69 179 GLY A C 1
ATOM 1439 O O . GLY A 1 179 ? -14.213 -9.424 13.500 1.00 91.69 179 GLY A O 1
ATOM 1440 N N . LYS A 1 180 ? -14.437 -11.616 13.906 1.00 92.38 180 LYS A N 1
ATOM 1441 C CA . LYS A 1 180 ? -15.604 -11.487 14.803 1.00 92.38 180 LYS A CA 1
ATOM 1442 C C . LYS A 1 180 ? -15.398 -10.507 15.963 1.00 92.38 180 LYS A C 1
ATOM 1444 O O . LYS A 1 180 ? -16.366 -9.926 16.424 1.00 92.38 180 LYS A O 1
ATOM 1449 N N . GLU A 1 181 ? -14.164 -10.353 16.436 1.00 94.06 181 GLU A N 1
ATOM 1450 C CA . GLU A 1 181 ? -13.826 -9.445 17.539 1.00 94.06 181 GLU A CA 1
ATOM 1451 C C . GLU A 1 181 ? -13.700 -7.980 17.091 1.00 94.06 181 GLU A C 1
ATOM 1453 O O . GLU A 1 181 ? -13.867 -7.079 17.910 1.00 94.06 181 GLU A O 1
ATOM 1458 N N . GLN A 1 182 ? -13.415 -7.745 15.805 1.00 94.38 182 GLN A N 1
ATOM 1459 C CA . GLN A 1 182 ? -13.281 -6.412 15.206 1.00 94.38 182 GLN A CA 1
ATOM 1460 C C . GLN A 1 182 ? -14.605 -5.895 14.619 1.00 94.38 182 GLN A C 1
ATOM 1462 O O . GLN A 1 182 ? -14.796 -4.687 14.511 1.00 94.38 182 GLN A O 1
ATOM 1467 N N . LEU A 1 183 ? -15.514 -6.797 14.236 1.00 93.19 183 LEU A N 1
ATOM 1468 C CA . LEU A 1 183 ? -16.866 -6.476 13.765 1.00 93.19 183 LEU A CA 1
ATOM 1469 C C . LEU A 1 183 ? -17.841 -6.339 14.946 1.00 93.19 183 LEU A C 1
ATOM 1471 O O . LEU A 1 183 ? -17.497 -6.637 16.090 1.00 93.19 183 LEU A O 1
ATOM 1475 N N . GLY A 1 184 ? -19.062 -5.867 14.693 1.00 93.88 184 GLY A N 1
ATOM 1476 C CA . GLY A 1 184 ? -19.998 -5.552 15.773 1.00 93.88 184 GLY A CA 1
ATOM 1477 C C . GLY A 1 184 ? -19.630 -4.290 16.527 1.00 93.88 184 GLY A C 1
ATOM 1478 O O . GLY A 1 184 ? -20.099 -4.124 17.650 1.00 93.88 184 GLY A O 1
ATOM 1479 N N . LYS A 1 185 ? -18.797 -3.413 15.947 1.00 94.50 185 LYS A N 1
ATOM 1480 C CA . LYS A 1 185 ? -18.252 -2.242 16.640 1.00 94.50 185 LYS A CA 1
ATOM 1481 C C . LYS A 1 185 ? -18.776 -0.916 16.097 1.00 94.50 185 LYS A C 1
ATOM 1483 O O . LYS A 1 185 ? -18.840 -0.686 14.892 1.00 94.50 185 LYS A O 1
ATOM 1488 N N . ARG A 1 186 ? -19.092 -0.014 17.019 1.00 94.19 186 ARG A N 1
ATOM 1489 C CA . ARG A 1 186 ? -19.215 1.425 16.799 1.00 94.19 186 ARG A CA 1
ATOM 1490 C C . ARG A 1 186 ? -17.899 2.072 17.209 1.00 94.19 186 ARG A C 1
ATOM 1492 O O . ARG A 1 186 ? -17.452 1.900 18.344 1.00 94.19 186 ARG A O 1
ATOM 1499 N N . VAL A 1 187 ? -17.301 2.830 16.304 1.00 95.50 187 VAL A N 1
ATOM 1500 C CA . VAL A 1 187 ? -16.036 3.531 16.524 1.00 95.50 187 VAL A CA 1
ATOM 1501 C C . VAL A 1 187 ? -16.297 5.025 16.460 1.00 95.50 187 VAL A C 1
ATOM 1503 O O . VAL A 1 187 ? -16.689 5.566 15.435 1.00 95.50 187 VAL A O 1
ATOM 1506 N N . GLU A 1 188 ? -16.090 5.715 17.562 1.00 95.75 188 GLU A N 1
ATOM 1507 C CA . GLU A 1 188 ? -16.233 7.163 17.629 1.00 95.75 188 GLU A CA 1
ATOM 1508 C C . GLU A 1 188 ? -14.858 7.781 17.496 1.00 95.75 188 GLU A C 1
ATOM 1510 O O . GLU A 1 188 ? -13.951 7.408 18.233 1.00 95.75 188 GLU A O 1
ATOM 1515 N N . VAL A 1 189 ? -14.697 8.693 16.546 1.00 96.75 189 VAL A N 1
ATOM 1516 C CA . VAL A 1 189 ? -13.411 9.306 16.216 1.00 96.75 189 VAL A CA 1
ATOM 1517 C C . VAL A 1 189 ? -13.532 10.812 16.372 1.00 96.75 189 VAL A C 1
ATOM 1519 O O . VAL A 1 189 ? -14.507 11.423 15.924 1.00 96.75 189 VAL A O 1
ATOM 1522 N N . VAL A 1 190 ? -12.528 11.418 17.001 1.00 97.06 190 VAL A N 1
ATOM 1523 C CA . VAL A 1 190 ? -12.413 12.871 17.114 1.00 97.06 190 VAL A CA 1
ATOM 1524 C C . VAL A 1 190 ? -11.602 13.396 15.924 1.00 97.06 190 VAL A C 1
ATOM 1526 O O . VAL A 1 190 ? -10.384 13.187 15.879 1.00 97.06 190 VAL A O 1
ATOM 1529 N N . PRO A 1 191 ? -12.248 14.069 14.953 1.00 95.38 191 PRO A N 1
ATOM 1530 C CA . PRO A 1 191 ? -11.559 14.640 13.804 1.00 95.38 191 PRO A CA 1
ATOM 1531 C C . PRO A 1 191 ? -10.737 15.872 14.201 1.00 95.38 191 PRO A C 1
ATOM 1533 O O . PRO A 1 191 ? -10.942 16.466 15.266 1.00 95.38 191 PRO A O 1
ATOM 1536 N N . VAL A 1 192 ? -9.816 16.286 13.338 1.00 94.19 192 VAL A N 1
ATOM 1537 C CA . VAL A 1 192 ? -9.098 17.565 13.397 1.00 94.19 192 VAL A CA 1
ATOM 1538 C C . VAL A 1 192 ? -9.993 18.682 12.880 1.00 94.19 192 VAL A C 1
ATOM 1540 O O . VAL A 1 192 ? -10.111 19.715 13.546 1.00 94.19 192 VAL A O 1
ATOM 1543 N N . GLU A 1 193 ? -10.675 18.457 11.763 1.00 91.06 193 GLU A N 1
ATOM 1544 C CA . GLU A 1 193 ? -11.669 19.375 11.217 1.00 91.06 193 GLU A CA 1
ATOM 1545 C C . GLU A 1 193 ? -12.998 19.272 11.974 1.00 91.06 193 GLU A C 1
ATOM 1547 O O . GLU A 1 193 ? -13.290 18.279 12.643 1.00 91.06 193 GLU A O 1
ATOM 1552 N N . ASP A 1 194 ? -13.836 20.306 11.890 1.00 90.19 194 ASP A N 1
ATOM 1553 C CA . ASP A 1 194 ? -15.205 20.239 12.413 1.00 90.19 194 ASP A CA 1
ATOM 1554 C C . ASP A 1 194 ? -16.122 19.523 11.410 1.00 90.19 194 ASP A C 1
ATOM 1556 O O . ASP A 1 194 ? -16.954 20.126 10.733 1.00 90.19 194 ASP A O 1
ATOM 1560 N N . ALA A 1 195 ? -15.896 18.217 11.267 1.00 85.06 195 ALA A N 1
ATOM 1561 C CA . ALA A 1 195 ? -16.636 17.341 10.371 1.00 85.06 195 ALA A CA 1
ATOM 1562 C C . ALA A 1 195 ? -17.586 16.423 11.149 1.00 85.06 195 ALA A C 1
ATOM 1564 O O . ALA A 1 195 ? -17.299 15.998 12.271 1.00 85.06 195 ALA A O 1
ATOM 1565 N N . ARG A 1 196 ? -18.715 16.082 10.518 1.00 87.94 196 ARG A N 1
ATOM 1566 C CA . ARG A 1 196 ? -19.670 15.078 11.004 1.00 87.94 196 ARG A CA 1
ATOM 1567 C C . ARG A 1 196 ? -19.915 14.048 9.919 1.00 87.94 196 ARG A C 1
ATOM 1569 O O . ARG A 1 196 ? -20.632 14.330 8.966 1.00 87.94 196 ARG A O 1
ATOM 1576 N N . LYS A 1 197 ? -19.302 12.876 10.057 1.00 87.44 197 LYS A N 1
ATOM 1577 C CA . LYS A 1 197 ? -19.341 11.824 9.034 1.00 87.44 197 LYS A CA 1
ATOM 1578 C C . LYS A 1 197 ? -19.697 10.485 9.657 1.00 87.44 197 LYS A C 1
ATOM 1580 O O . LYS A 1 197 ? -19.211 10.163 10.741 1.00 87.44 197 LYS A O 1
ATOM 1585 N N . LEU A 1 198 ? -20.508 9.714 8.943 1.00 87.25 198 LEU A N 1
ATOM 1586 C CA . LEU A 1 198 ? -20.751 8.304 9.221 1.00 87.25 198 LEU A CA 1
ATOM 1587 C C . LEU A 1 198 ? -20.131 7.463 8.107 1.00 87.25 198 LEU A C 1
ATOM 1589 O O . LEU A 1 198 ? -20.390 7.707 6.927 1.00 87.25 198 LEU A O 1
ATOM 1593 N N . ILE A 1 199 ? -19.334 6.471 8.492 1.00 87.75 199 ILE A N 1
ATOM 1594 C CA . ILE A 1 199 ? -18.652 5.563 7.571 1.00 87.75 199 ILE A CA 1
ATOM 1595 C C . ILE A 1 199 ? -18.983 4.137 7.978 1.00 87.75 199 ILE A C 1
ATOM 1597 O O . ILE A 1 199 ? -18.686 3.736 9.099 1.00 87.75 199 ILE A O 1
ATOM 1601 N N . VAL A 1 200 ? -19.589 3.367 7.079 1.00 85.88 200 VAL A N 1
ATOM 1602 C CA . VAL A 1 200 ? -19.923 1.960 7.330 1.00 85.88 200 VAL A CA 1
ATOM 1603 C C . VAL A 1 200 ? -18.907 1.077 6.616 1.00 85.88 200 VAL A C 1
ATOM 1605 O O . VAL A 1 200 ? -18.662 1.253 5.422 1.00 85.88 200 VAL A O 1
ATOM 1608 N N . ILE A 1 201 ? -18.311 0.141 7.353 1.00 87.62 201 ILE A N 1
ATOM 1609 C CA . ILE A 1 201 ? -17.242 -0.737 6.875 1.00 87.62 201 ILE A CA 1
ATOM 1610 C C . ILE A 1 201 ? -17.666 -2.182 7.088 1.00 87.62 201 ILE A C 1
ATOM 1612 O O . ILE A 1 201 ? -18.003 -2.600 8.196 1.00 87.62 201 ILE A O 1
ATOM 1616 N N . PHE A 1 202 ? -17.622 -2.969 6.024 1.00 85.69 202 PHE A N 1
ATOM 1617 C CA . PHE A 1 202 ? -17.925 -4.392 6.068 1.00 85.69 202 PHE A CA 1
ATOM 1618 C C . PHE A 1 202 ? -16.932 -5.125 5.158 1.00 85.69 202 PHE A C 1
ATOM 1620 O O . PHE A 1 202 ? -16.755 -4.748 3.998 1.00 85.69 202 PHE A O 1
ATOM 1627 N N . PRO A 1 203 ? -16.236 -6.149 5.671 1.00 85.25 203 PRO A N 1
ATOM 1628 C CA . PRO A 1 203 ? -15.264 -6.882 4.882 1.00 85.25 203 PRO A CA 1
ATOM 1629 C C . PRO A 1 203 ? -15.975 -7.760 3.851 1.00 85.25 203 PRO A C 1
ATOM 1631 O O . PRO A 1 203 ? -16.965 -8.431 4.156 1.00 85.25 203 PRO A O 1
ATOM 1634 N N . ILE A 1 204 ? -15.432 -7.801 2.640 1.00 82.06 204 ILE A N 1
ATOM 1635 C CA . ILE A 1 204 ? -15.840 -8.739 1.590 1.00 82.06 204 ILE A CA 1
ATOM 1636 C C . ILE A 1 204 ? -14.615 -9.546 1.125 1.00 82.06 204 ILE A C 1
ATOM 1638 O O . ILE A 1 204 ? -13.488 -9.177 1.456 1.00 82.06 204 ILE A O 1
ATOM 1642 N N . PRO A 1 205 ? -14.801 -10.661 0.398 1.00 80.75 205 PRO A N 1
ATOM 1643 C CA . PRO A 1 205 ? -13.693 -11.383 -0.229 1.00 80.75 205 PRO A CA 1
ATOM 1644 C C . PRO A 1 205 ? -13.000 -10.542 -1.303 1.00 80.75 205 PRO A C 1
ATOM 1646 O O . PRO A 1 205 ? -13.649 -9.693 -1.909 1.00 80.75 205 PRO A O 1
ATOM 1649 N N . ASP A 1 206 ? -11.720 -10.805 -1.576 1.00 80.62 206 ASP A N 1
ATOM 1650 C CA . ASP A 1 206 ? -11.012 -10.184 -2.701 1.00 80.62 206 ASP A CA 1
ATOM 1651 C C . ASP A 1 206 ? -11.706 -10.547 -4.026 1.00 80.62 206 ASP A C 1
ATOM 1653 O O . ASP A 1 206 ? -11.878 -11.725 -4.342 1.00 80.62 206 ASP A O 1
ATOM 1657 N N . LEU A 1 207 ? -12.129 -9.521 -4.772 1.00 81.56 207 LEU A N 1
ATOM 1658 C CA . LEU A 1 207 ? -12.856 -9.644 -6.040 1.00 81.56 207 LEU A CA 1
ATOM 1659 C C . LEU A 1 207 ? -11.979 -9.317 -7.259 1.00 81.56 207 LEU A C 1
ATOM 1661 O O . LEU A 1 207 ? -12.485 -9.009 -8.347 1.00 81.56 207 LEU A O 1
ATOM 1665 N N . TRP A 1 208 ? -10.654 -9.316 -7.089 1.00 80.94 208 TRP A N 1
ATOM 1666 C CA . TRP A 1 208 ? -9.717 -9.007 -8.164 1.00 80.94 208 TRP A CA 1
ATOM 1667 C C . TRP A 1 208 ? -9.848 -9.971 -9.353 1.00 80.94 208 TRP A C 1
ATOM 1669 O O . TRP A 1 208 ? -9.778 -9.553 -10.514 1.00 80.94 208 TRP A O 1
ATOM 1679 N N . ALA A 1 209 ? -10.105 -11.258 -9.099 1.00 84.88 209 ALA A N 1
ATOM 1680 C CA . ALA A 1 209 ? -10.293 -12.257 -10.154 1.00 84.88 209 ALA A CA 1
ATOM 1681 C C . ALA A 1 209 ? -11.529 -11.958 -11.032 1.00 84.88 209 ALA A C 1
ATOM 1683 O O . ALA A 1 209 ? -11.572 -12.287 -12.221 1.00 84.88 209 ALA A O 1
ATOM 1684 N N . GLU A 1 210 ? -12.514 -11.262 -10.473 1.00 84.44 210 GLU A N 1
ATOM 1685 C CA . GLU A 1 210 ? -13.794 -10.915 -11.072 1.00 84.44 210 GLU A CA 1
ATOM 1686 C C . GLU A 1 210 ? -13.757 -9.590 -11.846 1.00 84.44 210 GLU A C 1
ATOM 1688 O O . GLU A 1 210 ? -14.814 -9.130 -12.299 1.00 84.44 210 GLU A O 1
ATOM 1693 N N . TYR A 1 211 ? -12.575 -8.995 -12.063 1.00 84.00 211 TYR A N 1
ATOM 1694 C CA . TYR A 1 211 ? -12.403 -7.669 -12.678 1.00 84.00 211 TYR A CA 1
ATOM 1695 C C . TYR A 1 211 ? -13.195 -7.465 -13.984 1.00 84.00 211 TYR A C 1
ATOM 1697 O O . TYR A 1 211 ? -13.694 -6.370 -14.239 1.00 84.00 211 TYR A O 1
ATOM 1705 N N . LYS A 1 212 ? -13.370 -8.518 -14.802 1.00 86.62 212 LYS A N 1
ATOM 1706 C CA . LYS A 1 212 ? -14.162 -8.461 -16.049 1.00 86.62 212 LYS A CA 1
ATOM 1707 C C . LYS A 1 212 ? -15.652 -8.252 -15.805 1.00 86.62 212 LYS A C 1
ATOM 1709 O O . LYS A 1 212 ? -16.314 -7.593 -16.601 1.00 86.62 212 LYS A O 1
ATOM 1714 N N . SER A 1 213 ? -16.182 -8.853 -14.743 1.00 85.31 213 SER A N 1
ATOM 1715 C CA . SER A 1 213 ? -17.580 -8.684 -14.351 1.00 85.31 213 SER A CA 1
ATOM 1716 C C . SER A 1 213 ? -17.782 -7.428 -13.507 1.00 85.31 213 SER A C 1
ATOM 1718 O O . SER A 1 213 ? -18.857 -6.849 -13.582 1.00 85.31 213 SER A O 1
ATOM 1720 N N . SER A 1 214 ? -16.754 -6.978 -12.774 1.00 81.38 214 SER A N 1
ATOM 1721 C CA . SER A 1 214 ? -16.773 -5.783 -11.918 1.00 81.38 214 SER A CA 1
ATOM 1722 C C . SER A 1 214 ? -18.038 -5.726 -11.039 1.00 81.38 214 SER A C 1
ATOM 1724 O O . SER A 1 214 ? -18.850 -4.806 -11.155 1.00 81.38 214 SER A O 1
ATOM 1726 N N . PRO A 1 215 ? -18.264 -6.742 -10.184 1.00 74.69 215 PRO A N 1
ATOM 1727 C CA . PRO A 1 215 ? -19.548 -6.954 -9.511 1.00 74.69 215 PRO A CA 1
ATOM 1728 C C . PRO A 1 215 ? -19.983 -5.767 -8.639 1.00 74.69 215 PRO A C 1
ATOM 1730 O O . PRO A 1 215 ? -21.177 -5.483 -8.556 1.00 74.69 215 PRO A O 1
ATOM 1733 N N . LEU A 1 216 ? -19.032 -5.034 -8.054 1.00 75.75 216 LEU A N 1
ATOM 1734 C CA . LEU A 1 216 ? -19.296 -3.859 -7.215 1.00 75.75 216 LEU A CA 1
ATOM 1735 C C . LEU A 1 216 ? -19.699 -2.603 -8.003 1.00 75.75 216 LEU A C 1
ATOM 1737 O O . LEU A 1 216 ? -20.148 -1.631 -7.407 1.00 75.75 216 LEU A O 1
ATOM 1741 N N . ARG A 1 217 ? -19.585 -2.604 -9.337 1.00 74.62 217 ARG A N 1
ATOM 1742 C CA . ARG A 1 217 ? -19.964 -1.455 -10.174 1.00 74.62 217 ARG A CA 1
ATOM 1743 C C . ARG A 1 217 ? -21.477 -1.339 -10.384 1.00 74.62 217 ARG A C 1
ATOM 1745 O O . ARG A 1 217 ? -21.961 -0.299 -10.826 1.00 74.62 217 ARG A O 1
ATOM 1752 N N . TYR A 1 218 ? -22.237 -2.395 -10.094 1.00 77.69 218 TYR A N 1
ATOM 1753 C CA . TYR A 1 218 ? -23.685 -2.410 -10.287 1.00 77.69 218 TYR A CA 1
ATOM 1754 C C . TYR A 1 218 ? -24.418 -2.016 -9.009 1.00 77.69 218 TYR A C 1
ATOM 1756 O O . TYR A 1 218 ? -24.343 -2.711 -7.997 1.00 77.69 218 TYR A O 1
ATOM 1764 N N . ILE A 1 219 ? -25.230 -0.961 -9.088 1.00 73.25 219 ILE A N 1
ATOM 1765 C CA . ILE A 1 219 ? -26.004 -0.457 -7.945 1.00 73.25 219 ILE A CA 1
ATOM 1766 C C . ILE A 1 219 ? -26.908 -1.519 -7.303 1.00 73.25 219 ILE A C 1
ATOM 1768 O O . ILE A 1 219 ? -27.047 -1.560 -6.087 1.00 73.25 219 ILE A O 1
ATOM 1772 N N . TYR A 1 220 ? -27.466 -2.445 -8.087 1.00 73.44 220 TYR A N 1
ATOM 1773 C CA . TYR A 1 220 ? -28.272 -3.540 -7.542 1.00 73.44 220 TYR A CA 1
ATOM 1774 C C . TYR A 1 220 ? -27.461 -4.477 -6.639 1.00 73.44 220 TYR A C 1
ATOM 1776 O O . TYR A 1 220 ? -27.976 -4.909 -5.612 1.00 73.44 220 TYR A O 1
ATOM 1784 N N . ARG A 1 221 ? -26.190 -4.745 -6.971 1.00 73.50 221 ARG A N 1
ATOM 1785 C CA . ARG A 1 221 ? -25.297 -5.551 -6.123 1.00 73.50 221 ARG A CA 1
ATOM 1786 C C . ARG A 1 221 ? -24.941 -4.825 -4.837 1.00 73.50 221 ARG A C 1
ATOM 1788 O O . ARG A 1 221 ? -24.960 -5.432 -3.775 1.00 73.50 221 ARG A O 1
ATOM 1795 N N . ILE A 1 222 ? -24.703 -3.523 -4.925 1.00 71.25 222 ILE A N 1
ATOM 1796 C CA . ILE A 1 222 ? -24.527 -2.665 -3.753 1.00 71.25 222 ILE A CA 1
ATOM 1797 C C . ILE A 1 222 ? -25.762 -2.731 -2.846 1.00 71.25 222 ILE A C 1
ATOM 1799 O O . ILE A 1 222 ? -25.629 -2.942 -1.647 1.00 71.25 222 ILE A O 1
ATOM 1803 N N . MET A 1 223 ? -26.973 -2.621 -3.398 1.00 73.88 223 MET A N 1
ATOM 1804 C CA . MET A 1 223 ? -28.200 -2.714 -2.600 1.00 73.88 223 MET A CA 1
ATOM 1805 C C . MET A 1 223 ? -28.393 -4.097 -1.967 1.00 73.88 223 MET A C 1
ATOM 1807 O O . MET A 1 223 ? -28.900 -4.187 -0.852 1.00 73.88 223 MET A O 1
ATOM 1811 N N . GLU A 1 224 ? -28.015 -5.176 -2.654 1.00 77.62 224 GLU A N 1
ATOM 1812 C CA . GLU A 1 224 ? -28.009 -6.524 -2.072 1.00 77.62 224 GLU A CA 1
ATOM 1813 C C . GLU A 1 224 ? -27.035 -6.620 -0.897 1.00 77.62 224 GLU A C 1
ATOM 1815 O O . GLU A 1 224 ? -27.423 -7.097 0.165 1.00 77.62 224 GLU A O 1
ATOM 1820 N N . ILE A 1 225 ? -25.818 -6.099 -1.055 1.00 75.44 225 ILE A N 1
ATOM 1821 C CA . ILE A 1 225 ? -24.810 -6.031 0.008 1.00 75.44 225 ILE A CA 1
ATOM 1822 C C . ILE A 1 225 ? -25.337 -5.233 1.203 1.00 75.44 225 ILE A C 1
ATOM 1824 O O . ILE A 1 225 ? -25.288 -5.721 2.328 1.00 75.44 225 ILE A O 1
ATOM 1828 N N . VAL A 1 226 ? -25.918 -4.053 0.967 1.00 76.06 226 VAL A N 1
ATOM 1829 C CA . VAL A 1 226 ? -26.512 -3.219 2.024 1.00 76.06 226 VAL A CA 1
ATOM 1830 C C . VAL A 1 226 ? -27.615 -3.975 2.770 1.00 76.06 226 VAL A C 1
ATOM 1832 O O . VAL A 1 226 ? -27.693 -3.902 3.991 1.00 76.06 226 VAL A O 1
ATOM 1835 N N . ARG A 1 227 ? -28.439 -4.761 2.067 1.00 80.00 227 ARG A N 1
ATOM 1836 C CA . ARG A 1 227 ? -29.474 -5.609 2.691 1.00 80.00 227 ARG A CA 1
ATOM 1837 C C . ARG A 1 227 ? -28.907 -6.782 3.490 1.00 80.00 227 ARG A C 1
ATOM 1839 O O . ARG A 1 227 ? -29.629 -7.347 4.305 1.00 80.00 227 ARG A O 1
ATOM 1846 N N . MET A 1 228 ? -27.660 -7.171 3.238 1.00 82.00 228 MET A N 1
ATOM 1847 C CA . MET A 1 228 ? -26.957 -8.210 3.988 1.00 82.00 228 MET A CA 1
ATOM 1848 C C . MET A 1 228 ? -26.222 -7.657 5.212 1.00 82.00 228 MET A C 1
ATOM 1850 O O . MET A 1 228 ? -25.718 -8.454 6.005 1.00 82.00 228 MET A O 1
ATOM 1854 N N . LEU A 1 229 ? -26.144 -6.333 5.384 1.00 83.31 229 LEU A N 1
ATOM 1855 C CA . LEU A 1 229 ? -25.501 -5.735 6.548 1.00 83.31 229 LEU A CA 1
ATOM 1856 C C . LEU A 1 229 ? -26.282 -6.061 7.818 1.00 83.31 229 LEU A C 1
ATOM 1858 O O . LEU A 1 229 ? -27.500 -5.930 7.902 1.00 83.31 229 LEU A O 1
ATOM 1862 N N . THR A 1 230 ? -25.534 -6.484 8.820 1.00 86.69 230 THR A N 1
ATOM 1863 C CA . THR A 1 230 ? -25.989 -6.750 10.179 1.00 86.69 230 THR A CA 1
ATOM 1864 C C . THR A 1 230 ? -24.950 -6.149 11.114 1.00 86.69 230 THR A C 1
ATOM 1866 O O . THR A 1 230 ? -23.779 -6.087 10.735 1.00 86.69 230 THR A O 1
ATOM 1869 N N . PRO A 1 231 ? -25.304 -5.756 12.347 1.00 86.88 231 PRO A N 1
ATOM 1870 C CA . PRO A 1 231 ? -24.306 -5.307 13.310 1.00 86.88 231 PRO A CA 1
ATOM 1871 C C . PRO A 1 231 ? -23.109 -6.267 13.403 1.00 86.88 231 PRO A C 1
ATOM 1873 O O . PRO A 1 231 ? -21.969 -5.831 13.429 1.00 86.88 231 PRO A O 1
ATOM 1876 N N . GLN A 1 232 ? -23.336 -7.580 13.328 1.00 89.25 232 GLN A N 1
ATOM 1877 C CA . GLN A 1 232 ? -22.300 -8.602 13.495 1.00 89.25 232 GLN A CA 1
ATOM 1878 C C . GLN A 1 232 ? -21.323 -8.742 12.312 1.00 89.25 232 GLN A C 1
ATOM 1880 O O . GLN A 1 232 ? -20.267 -9.349 12.492 1.00 89.25 232 GLN A O 1
ATOM 1885 N N . ASN A 1 233 ? -21.646 -8.232 11.117 1.00 88.38 233 ASN A N 1
ATOM 1886 C CA . ASN A 1 233 ? -20.784 -8.344 9.929 1.00 88.38 233 ASN A CA 1
ATOM 1887 C C . ASN A 1 233 ? -20.210 -7.007 9.440 1.00 88.38 233 ASN A C 1
ATOM 1889 O O . ASN A 1 233 ? -19.612 -6.957 8.367 1.00 88.38 233 ASN A O 1
ATOM 1893 N N . MET A 1 234 ? -20.353 -5.953 10.239 1.00 89.44 234 MET A N 1
ATOM 1894 C CA . MET A 1 234 ? -19.805 -4.635 9.951 1.00 89.44 234 MET A CA 1
ATOM 1895 C C . MET A 1 234 ? -19.224 -4.003 11.212 1.00 89.44 234 MET A C 1
ATOM 1897 O O . MET A 1 234 ? -19.490 -4.428 12.334 1.00 89.44 234 MET A O 1
ATOM 1901 N N . PHE A 1 235 ? -18.459 -2.944 11.026 1.00 92.06 235 PHE A N 1
ATOM 1902 C CA . PHE A 1 235 ? -18.289 -1.912 12.034 1.00 92.06 235 PHE A CA 1
ATOM 1903 C C . PHE A 1 235 ? -18.523 -0.563 11.365 1.00 92.06 235 PHE A C 1
ATOM 1905 O O . PHE A 1 235 ? -18.508 -0.452 10.138 1.00 92.06 235 PHE A O 1
ATOM 1912 N N . TYR A 1 236 ? -18.783 0.472 12.147 1.00 90.56 236 TYR A N 1
ATOM 1913 C CA . TYR A 1 236 ? -18.970 1.801 11.584 1.00 90.56 236 TYR A CA 1
ATOM 1914 C C . TYR A 1 236 ? -18.262 2.857 12.411 1.00 90.56 236 TYR A C 1
ATOM 1916 O O . TYR A 1 236 ? -18.083 2.710 13.620 1.00 90.56 236 TYR A O 1
ATOM 1924 N N . ILE A 1 237 ? -17.859 3.922 11.733 1.00 92.56 237 ILE A N 1
ATOM 1925 C CA . ILE A 1 237 ? -17.118 5.033 12.300 1.00 92.56 237 ILE A CA 1
ATOM 1926 C C . ILE A 1 237 ? -18.003 6.275 12.296 1.00 92.56 237 ILE A C 1
ATOM 1928 O O . ILE A 1 237 ? -18.546 6.648 11.257 1.00 92.56 237 ILE A O 1
ATOM 1932 N N . VAL A 1 238 ? -18.122 6.929 13.450 1.00 91.88 238 VAL A N 1
ATOM 1933 C CA . VAL A 1 238 ? -18.758 8.240 13.601 1.00 91.88 238 VAL A CA 1
ATOM 1934 C C . VAL A 1 238 ? -17.680 9.260 13.925 1.00 91.88 238 VAL A C 1
ATOM 1936 O O . VAL A 1 238 ? -17.080 9.227 14.999 1.00 91.88 238 VAL A O 1
ATOM 1939 N N . LEU A 1 239 ? -17.442 10.181 12.999 1.00 92.69 239 LEU A N 1
ATOM 1940 C CA . LEU A 1 239 ? -16.491 11.269 13.169 1.00 92.69 239 LEU A CA 1
ATOM 1941 C C . LEU A 1 239 ? -17.250 12.498 13.658 1.00 92.69 239 LEU A C 1
ATOM 1943 O O . LEU A 1 239 ? -18.161 12.946 12.965 1.00 92.69 239 LEU A O 1
ATOM 1947 N N . ALA A 1 240 ? -16.903 13.032 14.832 1.00 93.00 240 ALA A N 1
ATOM 1948 C CA . ALA A 1 240 ? -17.439 14.308 15.314 1.00 93.00 240 ALA A CA 1
ATOM 1949 C C . ALA A 1 240 ? -16.624 14.894 16.477 1.00 93.00 240 ALA A C 1
ATOM 1951 O O . ALA A 1 240 ? -16.263 14.191 17.422 1.00 93.00 240 ALA A O 1
ATOM 1952 N N . LYS A 1 241 ? -16.446 16.223 16.493 1.00 95.06 241 LYS A N 1
ATOM 1953 C CA . LYS A 1 241 ? -15.771 16.946 17.592 1.00 95.06 241 LYS A CA 1
ATOM 1954 C C . LYS A 1 241 ? -16.418 16.750 18.966 1.00 95.06 241 LYS A C 1
ATOM 1956 O O . LYS A 1 241 ? -15.727 16.846 19.979 1.00 95.06 241 LYS A O 1
ATOM 1961 N N . LYS A 1 242 ? -17.718 16.426 19.024 1.00 94.00 242 LYS A N 1
ATOM 1962 C CA . LYS A 1 242 ? -18.448 16.174 20.284 1.00 94.00 242 LYS A CA 1
ATOM 1963 C C . LYS A 1 242 ? -17.848 15.039 21.127 1.00 94.00 242 LYS A C 1
ATOM 1965 O O . LYS A 1 242 ? -18.128 14.970 22.320 1.00 94.00 242 LYS A O 1
ATOM 1970 N N . TYR A 1 243 ? -17.052 14.156 20.519 1.00 94.50 243 TYR A N 1
ATOM 1971 C CA . TYR A 1 243 ? -16.424 13.023 21.197 1.00 94.50 243 TYR A CA 1
ATOM 1972 C C . TYR A 1 243 ? -15.114 13.358 21.921 1.00 94.50 243 TYR A C 1
ATOM 1974 O O . TYR A 1 243 ? -14.575 12.487 22.595 1.00 94.50 243 TYR A O 1
ATOM 1982 N N . THR A 1 244 ? -14.628 14.600 21.827 1.00 96.50 244 THR A N 1
ATOM 1983 C CA . THR A 1 244 ? -13.369 15.039 22.455 1.00 96.50 244 THR A CA 1
ATOM 1984 C C . THR A 1 244 ? -13.375 14.827 23.969 1.00 96.50 244 THR A C 1
ATOM 1986 O O . THR A 1 244 ? -14.298 15.276 24.652 1.00 96.50 244 THR A O 1
ATOM 1989 N N . GLY A 1 245 ? -12.324 14.200 24.499 1.00 96.31 245 GLY A N 1
ATOM 1990 C CA . GLY A 1 245 ? -12.071 14.052 25.934 1.00 96.31 245 GLY A CA 1
ATOM 1991 C C . GLY A 1 245 ? -13.099 13.214 26.695 1.00 96.31 245 GLY A C 1
ATOM 1992 O O . GLY A 1 245 ? -13.226 13.370 27.911 1.00 96.31 245 GLY A O 1
ATOM 1993 N N . GLN A 1 246 ? -13.877 12.375 26.010 1.00 95.31 246 GLN A N 1
ATOM 1994 C CA . GLN A 1 246 ? -14.871 11.536 26.669 1.00 95.31 246 GLN A CA 1
ATOM 1995 C C . GLN A 1 246 ? -14.216 10.378 27.433 1.00 95.31 246 GLN A C 1
ATOM 1997 O O . GLN A 1 246 ? -13.154 9.869 27.078 1.00 95.31 246 GLN A O 1
ATOM 2002 N N . GLU A 1 247 ? -14.874 9.936 28.505 1.00 94.94 247 GLU A N 1
ATOM 2003 C CA . GLU A 1 247 ? -14.416 8.780 29.271 1.00 94.94 247 GLU A CA 1
ATOM 2004 C C . GLU A 1 247 ? -14.397 7.516 28.392 1.00 94.94 247 GLU A C 1
ATOM 2006 O O . GLU A 1 247 ? -15.311 7.271 27.594 1.00 94.94 247 GLU A O 1
ATOM 2011 N N . GLY A 1 248 ? -13.332 6.724 28.540 1.00 93.38 248 GLY A N 1
ATOM 2012 C CA . GLY A 1 248 ? -13.087 5.518 27.748 1.00 93.38 248 GLY A CA 1
ATOM 2013 C C . GLY A 1 248 ? -12.408 5.766 26.399 1.00 93.38 248 GLY A C 1
ATOM 2014 O O . GLY A 1 248 ? -12.142 4.801 25.684 1.00 93.38 248 GLY A O 1
ATOM 2015 N N . ASN A 1 249 ? -12.109 7.020 26.049 1.00 96.88 249 ASN A N 1
ATOM 2016 C CA . ASN A 1 249 ? -11.329 7.323 24.859 1.00 96.88 249 ASN A CA 1
ATOM 2017 C C . ASN A 1 249 ? -9.882 6.826 25.011 1.00 96.88 249 ASN A C 1
ATOM 2019 O O . ASN A 1 249 ? -9.264 6.940 26.073 1.00 96.88 249 ASN A O 1
ATOM 2023 N N . ILE A 1 250 ? -9.338 6.295 23.922 1.00 97.12 250 ILE A N 1
ATOM 2024 C CA . ILE A 1 250 ? -7.936 5.908 23.771 1.00 97.12 250 ILE A CA 1
ATOM 2025 C C . ILE A 1 250 ? -7.298 6.743 22.661 1.00 97.12 250 ILE A C 1
ATOM 2027 O O . ILE A 1 250 ? -7.993 7.321 21.827 1.00 97.12 250 ILE A O 1
ATOM 2031 N N . LEU A 1 251 ? -5.968 6.800 22.645 1.00 96.88 251 LEU A N 1
ATOM 2032 C CA . LEU A 1 251 ? -5.213 7.460 21.584 1.00 96.88 251 LEU A CA 1
ATOM 2033 C C . LEU A 1 251 ? -4.615 6.405 20.658 1.00 96.88 251 LEU A C 1
ATOM 2035 O O . LEU A 1 251 ? -3.857 5.543 21.106 1.00 96.88 251 LEU A O 1
ATOM 2039 N N . GLU A 1 252 ? -4.944 6.493 19.372 1.00 94.81 252 GLU A N 1
ATOM 2040 C CA . GLU A 1 252 ? -4.251 5.748 18.326 1.00 94.81 252 GLU A CA 1
ATOM 2041 C C . GLU A 1 252 ? -2.744 6.107 18.376 1.00 94.81 252 GLU A C 1
ATOM 2043 O O . GLU A 1 252 ? -2.413 7.297 18.422 1.00 94.81 252 GLU A O 1
ATOM 2048 N N . PRO A 1 253 ? -1.823 5.123 18.420 1.00 91.75 253 PRO A N 1
ATOM 2049 C CA . PRO A 1 253 ? -0.419 5.374 18.764 1.00 91.75 253 PRO A CA 1
ATOM 2050 C C . PRO A 1 253 ? 0.391 6.251 17.799 1.00 91.75 253 PRO A C 1
ATOM 2052 O O . PRO A 1 253 ? 1.395 6.820 18.225 1.00 91.75 253 PRO A O 1
ATOM 2055 N N . VAL A 1 254 ? 0.020 6.329 16.519 1.00 91.44 254 VAL A N 1
ATOM 2056 C CA . VAL A 1 254 ? 0.803 7.019 15.483 1.00 91.44 254 VAL A CA 1
ATOM 2057 C C . VAL A 1 254 ? 0.477 8.508 15.434 1.00 91.44 254 VAL A C 1
ATOM 2059 O O . VAL A 1 254 ? 1.370 9.342 15.568 1.00 91.44 254 VAL A O 1
ATOM 2062 N N . TYR A 1 255 ? -0.796 8.856 15.250 1.00 92.75 255 TYR A N 1
ATOM 2063 C CA . TYR A 1 255 ? -1.244 10.239 15.075 1.00 92.75 255 TYR A CA 1
ATOM 2064 C C . TYR A 1 255 ? -1.894 10.828 16.332 1.00 92.75 255 TYR A C 1
ATOM 2066 O O . TYR A 1 255 ? -2.326 11.986 16.324 1.00 92.75 255 TYR A O 1
ATOM 2074 N N . GLY A 1 256 ? -2.012 10.042 17.406 1.00 94.44 256 GLY A N 1
ATOM 2075 C CA . GLY A 1 256 ? -2.722 10.453 18.614 1.00 94.44 256 GLY A CA 1
ATOM 2076 C C . GLY A 1 256 ? -4.209 10.671 18.350 1.00 94.44 256 GLY A C 1
ATOM 2077 O O . GLY A 1 256 ? -4.815 11.572 18.930 1.00 94.44 256 GLY A O 1
ATOM 2078 N N . THR A 1 257 ? -4.793 9.917 17.415 1.00 96.06 257 THR A N 1
ATOM 2079 C CA . THR A 1 257 ? -6.214 10.049 17.093 1.00 96.06 257 THR A CA 1
ATOM 2080 C C . THR A 1 257 ? -7.049 9.538 18.246 1.00 96.06 257 THR A C 1
ATOM 2082 O O . THR A 1 257 ? -6.947 8.375 18.625 1.00 96.06 257 THR A O 1
ATOM 2085 N N . GLU A 1 258 ? -7.856 10.423 18.822 1.00 97.62 258 GLU A N 1
ATOM 2086 C CA . GLU A 1 258 ? -8.727 10.073 19.929 1.00 97.62 258 GLU A CA 1
ATOM 2087 C C . GLU A 1 258 ? -9.914 9.265 19.406 1.00 97.62 258 GLU A C 1
ATOM 2089 O O . GLU A 1 258 ? -10.663 9.721 18.535 1.00 97.62 258 GLU A O 1
ATOM 2094 N N . VAL A 1 259 ? -10.045 8.044 19.923 1.00 97.31 259 VAL A N 1
ATOM 2095 C CA . VAL A 1 259 ? -11.061 7.087 19.497 1.00 97.31 259 VAL A CA 1
ATOM 2096 C C . VAL A 1 259 ? -11.713 6.388 20.678 1.00 97.31 259 VAL A C 1
ATOM 2098 O O . VAL A 1 259 ? -11.077 6.142 21.701 1.00 97.31 259 VAL A O 1
ATOM 2101 N N . ARG A 1 260 ? -12.976 5.999 20.521 1.00 96.50 260 ARG A N 1
ATOM 2102 C CA . ARG A 1 260 ? -13.678 5.117 21.456 1.00 96.50 260 ARG A CA 1
ATOM 2103 C C . ARG A 1 260 ? -14.368 3.999 20.706 1.00 96.50 260 ARG A C 1
ATOM 2105 O O . ARG A 1 260 ? -15.092 4.243 19.748 1.00 96.50 260 ARG A O 1
ATOM 2112 N N . ILE A 1 261 ? -14.152 2.773 21.161 1.00 95.44 261 ILE A N 1
ATOM 2113 C CA . ILE A 1 261 ? -14.667 1.566 20.517 1.00 95.44 261 ILE A CA 1
ATOM 2114 C C . ILE A 1 261 ? -15.712 0.957 21.441 1.00 95.44 261 ILE A C 1
ATOM 2116 O O . ILE A 1 261 ? -15.443 0.722 22.619 1.00 95.44 261 ILE A O 1
ATOM 2120 N N . ARG A 1 262 ? -16.909 0.722 20.913 1.00 92.88 262 ARG A N 1
ATOM 2121 C CA . ARG A 1 262 ? -18.051 0.162 21.645 1.00 92.88 262 ARG A CA 1
ATOM 2122 C C . ARG A 1 262 ? -18.725 -0.908 20.805 1.00 92.88 262 ARG A C 1
ATOM 2124 O O . ARG A 1 262 ? -18.561 -0.918 19.589 1.00 92.88 262 ARG A O 1
ATOM 2131 N N . ASP A 1 263 ? -19.473 -1.802 21.435 1.00 93.06 263 ASP A N 1
ATOM 2132 C CA . ASP A 1 263 ? -20.345 -2.710 20.691 1.00 93.06 263 ASP A CA 1
ATOM 2133 C C . ASP A 1 263 ? -21.515 -1.931 20.072 1.00 93.06 263 ASP A C 1
ATOM 2135 O O . ASP A 1 263 ? -21.960 -0.917 20.614 1.00 93.06 263 ASP A O 1
ATOM 2139 N N . ILE A 1 264 ? -21.986 -2.376 18.909 1.00 89.94 264 ILE A N 1
ATOM 2140 C CA . ILE A 1 264 ? -23.193 -1.828 18.285 1.00 89.94 264 ILE A CA 1
ATOM 2141 C C . ILE A 1 264 ? -24.401 -2.308 19.092 1.00 89.94 264 ILE A C 1
ATOM 2143 O O . ILE A 1 264 ? -24.669 -3.506 19.159 1.00 89.94 264 ILE A O 1
ATOM 2147 N N . GLU A 1 265 ? -25.136 -1.368 19.678 1.00 82.38 265 GLU A N 1
ATOM 2148 C CA . GLU A 1 265 ? -26.452 -1.613 20.272 1.00 82.38 265 GLU A CA 1
ATOM 2149 C C . GLU A 1 265 ? -27.538 -1.539 19.183 1.00 82.38 265 GLU A C 1
ATOM 2151 O O . GLU A 1 265 ? -27.379 -0.798 18.209 1.00 82.38 265 GLU A O 1
ATOM 2156 N N . ASP A 1 266 ? -28.638 -2.286 19.344 1.00 63.81 266 ASP A N 1
ATOM 2157 C CA . ASP A 1 266 ? -29.642 -2.531 18.289 1.00 63.81 266 ASP A CA 1
ATOM 2158 C C . ASP A 1 266 ? -30.246 -1.249 17.659 1.00 63.81 266 ASP A C 1
ATOM 2160 O O . ASP A 1 266 ? -30.621 -1.274 16.487 1.00 63.81 266 ASP A O 1
ATOM 2164 N N . ASP A 1 267 ? -30.253 -0.112 18.371 1.00 64.62 267 ASP A N 1
ATOM 2165 C CA . ASP A 1 267 ? -30.816 1.168 17.896 1.00 64.62 267 ASP A CA 1
ATOM 2166 C C . ASP A 1 267 ? -29.770 2.253 17.552 1.00 64.62 267 ASP A C 1
ATOM 2168 O O . ASP A 1 267 ? -30.119 3.310 17.015 1.00 64.62 267 ASP A O 1
ATOM 2172 N N . ALA A 1 268 ? -28.479 2.014 17.816 1.00 67.88 268 ALA A N 1
ATOM 2173 C CA . ALA A 1 268 ? -27.444 3.053 17.737 1.00 67.88 268 ALA A CA 1
ATOM 2174 C C . ALA A 1 268 ? -27.214 3.581 16.307 1.00 67.88 268 ALA A C 1
ATOM 2176 O O . ALA A 1 268 ? -26.936 4.765 16.109 1.00 67.88 268 ALA A O 1
ATOM 2177 N N . LEU A 1 269 ? -27.371 2.716 15.298 1.00 69.56 269 LEU A N 1
ATOM 2178 C CA . LEU A 1 269 ? -27.144 3.084 13.899 1.00 69.56 269 LEU A CA 1
ATOM 2179 C C . LEU A 1 269 ? -28.175 4.102 13.399 1.00 69.56 269 LEU A C 1
ATOM 2181 O O . LEU A 1 269 ? -27.832 5.025 12.668 1.00 69.56 269 LEU A O 1
ATOM 2185 N N . THR A 1 270 ? -29.442 3.945 13.788 1.00 67.81 270 THR A N 1
ATOM 2186 C CA . THR A 1 270 ? -30.548 4.779 13.294 1.00 67.81 270 THR A CA 1
ATOM 2187 C C . THR A 1 270 ? -30.398 6.229 13.756 1.00 67.81 270 THR A C 1
ATOM 2189 O O . THR A 1 270 ? -30.642 7.164 12.988 1.00 67.81 270 THR A O 1
ATOM 2192 N N . GLU A 1 271 ? -29.952 6.428 15.000 1.00 68.31 271 GLU A N 1
ATOM 2193 C CA . GLU A 1 271 ? -29.678 7.754 15.560 1.00 68.31 271 GLU A CA 1
ATOM 2194 C C . GLU A 1 271 ? -28.450 8.404 14.906 1.00 68.31 271 GLU A C 1
ATOM 2196 O O . GLU A 1 271 ? -28.470 9.590 14.580 1.00 68.31 271 GLU A O 1
ATOM 2201 N N . ASP A 1 272 ? -27.386 7.638 14.662 1.00 71.31 272 ASP A N 1
ATOM 2202 C CA . ASP A 1 272 ? -26.176 8.168 14.030 1.00 71.31 272 ASP A CA 1
ATOM 2203 C C . ASP A 1 272 ? -26.411 8.521 12.551 1.00 71.31 272 ASP A C 1
ATOM 2205 O O . ASP A 1 272 ? -25.989 9.586 12.101 1.00 71.31 272 ASP A O 1
ATOM 2209 N N . VAL A 1 273 ? -27.151 7.685 11.809 1.00 68.50 273 VAL A N 1
ATOM 2210 C CA . VAL A 1 273 ? -27.523 7.934 10.402 1.00 68.50 273 VAL A CA 1
ATOM 2211 C C . VAL A 1 273 ? -28.372 9.196 10.257 1.00 68.50 273 VAL A C 1
ATOM 2213 O O . VAL A 1 273 ? -28.177 9.963 9.321 1.00 68.50 273 VAL A O 1
ATOM 2216 N N . SER A 1 274 ? -29.308 9.444 11.176 1.00 62.47 274 SER A N 1
ATOM 2217 C CA . SER A 1 274 ? -30.188 10.620 11.098 1.00 62.47 274 SER A CA 1
ATOM 2218 C C . SER A 1 274 ? -29.480 11.944 11.414 1.00 62.47 274 SER A C 1
ATOM 2220 O O . SER A 1 274 ? -30.006 13.007 11.086 1.00 62.47 274 SER A O 1
ATOM 2222 N N . ASN A 1 275 ? -28.283 11.893 12.007 1.00 61.53 275 ASN A N 1
ATOM 2223 C CA . ASN A 1 275 ? -27.530 13.063 12.463 1.00 61.53 275 ASN A CA 1
ATOM 2224 C C . ASN A 1 275 ? -26.214 13.315 11.708 1.00 61.53 275 ASN A C 1
ATOM 2226 O O . ASN A 1 275 ? -25.532 14.305 12.001 1.00 61.53 275 ASN A O 1
ATOM 2230 N N . ALA A 1 276 ? -25.837 12.441 10.775 1.00 61.38 276 ALA A N 1
ATOM 2231 C CA . ALA A 1 276 ? -24.571 12.508 10.057 1.00 61.38 276 ALA A CA 1
ATOM 2232 C C . ALA A 1 276 ? -24.781 12.536 8.543 1.00 61.38 276 ALA A C 1
ATOM 2234 O O . ALA A 1 276 ? -25.734 11.966 8.014 1.00 61.38 276 ALA A O 1
ATOM 2235 N N . GLU A 1 277 ? -23.846 13.165 7.837 1.00 61.34 277 GLU A N 1
ATOM 2236 C CA . GLU A 1 277 ? -23.715 12.948 6.402 1.00 61.34 277 GLU A CA 1
ATOM 2237 C C . GLU A 1 277 ? -23.110 11.552 6.196 1.00 61.34 277 GLU A C 1
ATOM 2239 O O . GLU A 1 277 ? -22.048 11.232 6.750 1.00 61.34 277 GLU A O 1
ATOM 2244 N N . LEU A 1 278 ? -23.811 10.692 5.449 1.00 57.56 278 LEU A N 1
ATOM 2245 C CA . LEU A 1 278 ? -23.271 9.398 5.045 1.00 57.56 278 LEU A CA 1
ATOM 2246 C C . LEU A 1 278 ? -22.128 9.671 4.066 1.00 57.56 278 LEU A C 1
ATOM 2248 O O . LEU A 1 278 ? -22.357 10.155 2.964 1.00 57.56 278 LEU A O 1
ATOM 2252 N N . ALA A 1 279 ? -20.897 9.401 4.493 1.00 49.69 279 ALA A N 1
ATOM 2253 C CA . ALA A 1 279 ? -19.704 9.784 3.742 1.00 49.69 279 ALA A CA 1
ATOM 2254 C C . ALA A 1 279 ? -19.170 8.660 2.837 1.00 49.69 279 ALA A C 1
ATOM 2256 O O . ALA A 1 279 ? -18.240 8.890 2.069 1.00 49.69 279 ALA A O 1
ATOM 2257 N N . GLY A 1 280 ? -19.727 7.447 2.930 1.00 50.94 280 GLY A N 1
ATOM 2258 C CA . GLY A 1 280 ? -19.398 6.327 2.049 1.00 50.94 280 GLY A CA 1
ATOM 2259 C C . GLY A 1 280 ? -19.503 4.950 2.713 1.00 50.94 280 GLY A C 1
ATOM 2260 O O . GLY A 1 280 ? -19.642 4.820 3.932 1.00 50.94 280 GLY A O 1
ATOM 2261 N N . LEU A 1 281 ? -19.417 3.910 1.881 1.00 48.69 281 LEU A N 1
ATOM 2262 C CA . LEU A 1 281 ? -19.367 2.497 2.264 1.00 48.69 281 LEU A CA 1
ATOM 2263 C C . LEU A 1 281 ? -17.995 1.958 1.858 1.00 48.69 281 LEU A C 1
ATOM 2265 O O . LEU A 1 281 ? -17.725 1.746 0.681 1.00 48.69 281 LEU A O 1
ATOM 2269 N N . TYR A 1 282 ? -17.103 1.760 2.820 1.00 52.53 282 TYR A N 1
ATOM 2270 C CA . TYR A 1 282 ? -15.733 1.359 2.509 1.00 52.53 282 TYR A CA 1
ATOM 2271 C C . TYR A 1 282 ? -15.593 -0.163 2.514 1.00 52.53 282 TYR A C 1
ATOM 2273 O O . TYR A 1 282 ? -15.997 -0.850 3.452 1.00 52.53 282 TYR A O 1
ATOM 2281 N N . CYS A 1 283 ? -14.990 -0.666 1.441 1.00 47.19 283 CYS A N 1
ATOM 2282 C CA . CYS A 1 283 ? -14.563 -2.043 1.268 1.00 47.19 283 CYS A CA 1
ATOM 2283 C C . CYS A 1 283 ? -13.033 -2.017 1.234 1.00 47.19 283 CYS A C 1
ATOM 2285 O O . CYS A 1 283 ? -12.471 -1.434 0.313 1.00 47.19 283 CYS A O 1
ATOM 2287 N N . ASP A 1 284 ? -12.365 -2.612 2.220 1.00 43.69 284 ASP A N 1
ATOM 2288 C CA . ASP A 1 284 ? -10.902 -2.690 2.250 1.00 43.69 284 ASP A CA 1
ATOM 2289 C C . ASP A 1 284 ? -10.473 -4.137 2.491 1.00 43.69 284 ASP A C 1
ATOM 2291 O O . ASP A 1 284 ? -10.963 -4.803 3.407 1.00 43.69 284 ASP A O 1
ATOM 2295 N N . ILE A 1 285 ? -9.614 -4.644 1.611 1.00 41.66 285 ILE A N 1
ATOM 2296 C CA . ILE A 1 285 ? -9.186 -6.049 1.592 1.00 41.66 285 ILE A CA 1
ATOM 2297 C C . ILE A 1 285 ? -7.677 -6.164 1.348 1.00 41.66 285 ILE A C 1
ATOM 2299 O O . ILE A 1 285 ? -7.078 -7.168 1.715 1.00 41.66 285 ILE A O 1
ATOM 2303 N N . THR A 1 286 ? -7.023 -5.153 0.766 1.00 36.03 286 THR A N 1
ATOM 2304 C CA . THR A 1 286 ? -5.657 -5.322 0.236 1.00 36.03 286 THR A CA 1
ATOM 2305 C C . THR A 1 286 ? -4.667 -4.248 0.669 1.00 36.03 286 THR A C 1
ATOM 2307 O O . THR A 1 286 ? -3.508 -4.305 0.265 1.00 36.03 286 THR A O 1
ATOM 2310 N N . GLY A 1 287 ? -5.070 -3.260 1.479 1.00 36.25 287 GLY A N 1
ATOM 2311 C CA . GLY A 1 287 ? -4.186 -2.131 1.791 1.00 36.25 287 GLY A CA 1
ATOM 2312 C C . GLY A 1 287 ? -3.829 -1.284 0.562 1.00 36.25 287 GLY A C 1
ATOM 2313 O O . GLY A 1 287 ? -2.900 -0.480 0.627 1.00 36.25 287 GLY A O 1
ATOM 2314 N N . THR A 1 288 ? -4.558 -1.466 -0.543 1.00 34.53 288 THR A N 1
ATOM 2315 C CA . THR A 1 288 ? -4.670 -0.484 -1.620 1.00 34.53 288 THR A CA 1
ATOM 2316 C C . THR A 1 288 ? -5.939 0.304 -1.339 1.00 34.53 288 THR A C 1
ATOM 2318 O O . THR A 1 288 ? -6.983 -0.310 -1.127 1.00 34.53 288 THR A O 1
ATOM 2321 N N . ASP A 1 289 ? -5.841 1.633 -1.295 1.00 36.06 289 ASP A N 1
ATOM 2322 C CA . ASP A 1 289 ? -6.891 2.598 -0.918 1.00 36.06 289 ASP A CA 1
ATOM 2323 C C . ASP A 1 289 ? -8.099 2.601 -1.882 1.00 36.06 289 ASP A C 1
ATOM 2325 O O . ASP A 1 289 ? -8.476 3.612 -2.472 1.00 36.06 289 ASP A O 1
ATOM 2329 N N . SER A 1 290 ? -8.712 1.441 -2.090 1.00 34.97 290 SER A N 1
ATOM 2330 C CA . SER A 1 290 ? -9.771 1.174 -3.056 1.00 34.97 290 SER A CA 1
ATOM 2331 C C . SER A 1 290 ? -11.125 1.095 -2.351 1.00 34.97 290 SER A C 1
ATOM 2333 O O . SER A 1 290 ? -11.813 0.081 -2.361 1.00 34.97 290 SER A O 1
ATOM 2335 N N . GLY A 1 291 ? -11.528 2.209 -1.737 1.00 36.75 291 GLY A N 1
ATOM 2336 C CA . GLY A 1 291 ? -12.889 2.396 -1.230 1.00 36.75 291 GLY A CA 1
ATOM 2337 C C . GLY A 1 291 ? -13.871 2.745 -2.354 1.00 36.75 291 GLY A C 1
ATOM 2338 O O . GLY A 1 291 ? -13.543 3.501 -3.268 1.00 36.75 291 GLY A O 1
ATOM 2339 N N . VAL A 1 292 ? -15.101 2.231 -2.282 1.00 33.88 292 VAL A N 1
ATOM 2340 C CA . VAL A 1 292 ? -16.212 2.682 -3.134 1.00 33.88 292 VAL A CA 1
ATOM 2341 C C . VAL A 1 292 ? -17.030 3.696 -2.339 1.00 33.88 292 VAL A C 1
ATOM 2343 O O . VAL A 1 292 ? -17.863 3.331 -1.520 1.00 33.88 292 VAL A O 1
ATOM 2346 N N . VAL A 1 293 ? -16.815 4.990 -2.568 1.00 32.59 293 VAL A N 1
ATOM 2347 C CA . VAL A 1 293 ? -17.687 6.018 -1.983 1.00 32.59 293 VAL A CA 1
ATOM 2348 C C . VAL A 1 293 ? -19.042 5.948 -2.689 1.00 32.59 293 VAL A C 1
ATOM 2350 O O . VAL A 1 293 ? -19.126 6.118 -3.904 1.00 32.59 293 VAL A O 1
ATOM 2353 N N . LEU A 1 294 ? -20.093 5.640 -1.932 1.00 34.38 294 LEU A N 1
ATOM 2354 C CA . LEU A 1 294 ? -21.475 5.712 -2.394 1.00 34.38 294 LEU A CA 1
ATOM 2355 C C . LEU A 1 294 ? -22.048 7.033 -1.886 1.00 34.38 294 LEU A C 1
ATOM 2357 O O . LEU A 1 294 ? -22.286 7.157 -0.686 1.00 34.38 294 LEU A O 1
ATOM 2361 N N . GLU A 1 295 ? -22.177 8.001 -2.796 1.00 28.34 295 GLU A N 1
ATOM 2362 C CA . GLU A 1 295 ? -22.950 9.240 -2.603 1.00 28.34 295 GLU A CA 1
ATOM 2363 C C . GLU A 1 295 ? -24.457 8.982 -2.737 1.00 28.34 295 GLU A C 1
ATOM 2365 O O . GLU A 1 295 ? -24.855 8.195 -3.634 1.00 28.34 295 GLU A O 1
#

pLDDT: mean 86.03, std 15.21, range [28.34, 98.75]

Radius of gyration: 22.64 Å; chains: 1; bounding box: 58×37×62 Å

InterPro domains:
  IPR001431 Peptidase M16, zinc-binding site [PS00143] (32-55)
  IPR007863 Peptidase M16, C-terminal [PF05193] (122-223)
  IPR011249 Metalloenzyme, LuxS/M16 peptidase-like [SSF63411] (1-156)
  IPR011249 Metalloenzyme, LuxS/M16 peptidase-like [SSF63411] (175-222)
  IPR011765 Peptidase M16, N-terminal [PF00675] (11-65)
  IPR050626 Peptidase M16 [PTHR43690] (67-223)

Secondary structure (DSSP, 8-state):
-EEEE-TTS-EEEEEE-TT-S--EEEEEES--GGGS-TTSTTHHHHHHHHHTSB-SSSB-S--S--HHHHHHHHHHHTT-HHHHHHHHHHHTSPTT-GGGS-SS--HIIIIITTT--HHHHHHHHHHHHHHH--GGGEEEEEEESS-HHHHHHHHHTSGGGGS----PPPP---S-S--TTTSSEEEEE--SSS--EEEEE------GGGTTT-GGGSHHHHHHHHHH--GGG-EEEEE-GGGTT-TT-EE-TTT--EEEEEEPPTTHHHHHHHHSEEEEEE--SSSS---B---

Foldseek 3Di:
DDWDAFPQQATEAEAADLPDPDKDKDKDFQDAQLPDDLLAGQLRVVLVVVVVCADPVGHHPDDDDCLVVLQVVLVVCLQPQVSVVCQVVLCLFDPPRSSVTDRSGHCCRQPPSNVDDPVRSVVSSVVCCVQGVGSNRMYMYIYDNDDPVVVVVVVVVDCSSVGHHPVHDDDDDQDARDDQVSAQKEKEWEHSDQAWEKEKEFEDGDCPVVVVVPQVVDVVSVVVVVVVDDSRGIYMYTYHNVCPPDPQWDASPRSRITMHMDGDDPCPVVVSVVVGDHQAYAYDGPSPRDGDRDD

Organism: Teladorsagia circumcincta (NCBI:txid45464)